Protein AF-A0A942GYZ4-F1 (afdb_monomer)

Solvent-accessible surface area (backbone atoms only — not comparable to full-atom values): 12098 Å² total; per-residue (Å²): 134,84,83,75,83,77,74,85,80,79,55,45,76,38,78,43,48,68,57,6,39,52,31,5,52,52,5,35,55,26,34,74,65,64,80,29,48,74,59,8,44,54,28,9,52,53,3,37,54,29,33,53,51,22,48,49,51,26,64,77,38,61,91,57,20,41,76,66,72,65,60,15,42,54,33,8,51,49,20,45,49,51,53,63,67,44,50,63,57,52,52,55,51,48,67,56,48,50,60,52,52,52,52,50,51,50,53,51,30,41,51,50,29,49,52,50,39,57,51,49,50,52,51,48,52,58,48,50,53,52,37,52,76,69,66,52,57,77,88,53,46,61,61,54,49,27,56,52,41,67,68,53,88,55,55,9,65,73,39,80,90,41,55,22,46,48,62,59,67,49,79,53,77,96,66,53,76,64,56,41,33,51,50,14,32,68,67,21,73,50,58,24,25,23,27,38,27,34,30,72,61,57,96,94,44,70,9,38,41,14,35,7,28,16,58,82,59,71,92,46,88,60,43,53,65,51,68,44,81,40,124

Structure (mmCIF, N/CA/C/O backbone):
data_AF-A0A942GYZ4-F1
#
_entry.id   AF-A0A942GYZ4-F1
#
loop_
_atom_site.group_PDB
_atom_site.id
_atom_site.type_symbol
_atom_site.label_atom_id
_atom_site.label_alt_id
_atom_site.label_comp_id
_atom_site.label_asym_id
_atom_site.label_entity_id
_atom_site.label_seq_id
_atom_site.pdbx_PDB_ins_code
_atom_site.Cartn_x
_atom_site.Cartn_y
_atom_site.Cartn_z
_atom_site.occupancy
_atom_site.B_iso_or_equiv
_atom_site.auth_seq_id
_atom_site.auth_comp_id
_atom_site.auth_asym_id
_atom_site.auth_atom_id
_atom_site.pdbx_PDB_model_num
ATOM 1 N N . MET A 1 1 ? 61.807 37.361 -64.082 1.00 51.62 1 MET A N 1
ATOM 2 C CA . MET A 1 1 ? 60.514 37.561 -63.398 1.00 51.62 1 MET A CA 1
ATOM 3 C C . MET A 1 1 ? 60.361 36.369 -62.463 1.00 51.62 1 MET A C 1
ATOM 5 O O . MET A 1 1 ? 60.250 35.271 -62.983 1.00 51.62 1 MET A O 1
ATOM 9 N N . PRO A 1 2 ? 60.574 36.523 -61.147 1.00 50.50 2 PRO A N 1
ATOM 10 C CA . PRO A 1 2 ? 60.475 35.412 -60.203 1.00 50.50 2 PRO A CA 1
ATOM 11 C C . PRO A 1 2 ? 59.003 35.051 -59.965 1.00 50.50 2 PRO A C 1
ATOM 13 O O . PRO A 1 2 ? 58.186 35.941 -59.729 1.00 50.50 2 PRO A O 1
ATOM 16 N N . ASP A 1 3 ? 58.688 33.759 -60.054 1.00 52.62 3 ASP A N 1
ATOM 17 C CA . ASP A 1 3 ? 57.360 33.205 -59.800 1.00 52.62 3 ASP A CA 1
ATOM 18 C C . ASP A 1 3 ? 56.929 33.477 -58.355 1.00 52.62 3 ASP A C 1
ATOM 20 O O . ASP A 1 3 ? 57.642 33.171 -57.395 1.00 52.62 3 ASP A O 1
ATOM 24 N N . ALA A 1 4 ? 55.756 34.089 -58.200 1.00 59.09 4 ALA A N 1
ATOM 25 C CA . ALA A 1 4 ? 55.147 34.312 -56.899 1.00 59.09 4 ALA A CA 1
ATOM 26 C C . ALA A 1 4 ? 54.739 32.963 -56.271 1.00 59.09 4 ALA A C 1
ATOM 28 O O . ALA A 1 4 ? 54.172 32.119 -56.970 1.00 59.09 4 ALA A O 1
ATOM 29 N N . PRO A 1 5 ? 54.968 32.743 -54.963 1.00 57.19 5 PRO A N 1
ATOM 30 C CA . PRO A 1 5 ? 54.496 31.543 -54.285 1.00 57.19 5 PRO A CA 1
ATOM 31 C C . PRO A 1 5 ? 52.962 31.526 -54.289 1.00 57.19 5 PRO A C 1
ATOM 33 O O . PRO A 1 5 ? 52.316 32.417 -53.735 1.00 57.19 5 PRO A O 1
ATOM 36 N N . SER A 1 6 ? 52.374 30.516 -54.931 1.00 58.44 6 SER A N 1
ATOM 37 C CA . SER A 1 6 ? 50.933 30.264 -54.903 1.00 58.44 6 SER A CA 1
ATOM 38 C C . SER A 1 6 ? 50.457 30.133 -53.455 1.00 58.44 6 SER A C 1
ATOM 40 O O . SER A 1 6 ? 51.017 29.350 -52.686 1.00 58.44 6 SER A O 1
ATOM 42 N N . ALA A 1 7 ? 49.438 30.913 -53.089 1.00 54.78 7 ALA A N 1
ATOM 43 C CA . ALA A 1 7 ? 48.854 30.928 -51.753 1.00 54.78 7 ALA A CA 1
ATOM 44 C C . ALA A 1 7 ? 48.465 29.508 -51.284 1.00 54.78 7 ALA A C 1
ATOM 46 O O . ALA A 1 7 ? 47.986 28.716 -52.101 1.00 54.78 7 ALA A O 1
ATOM 47 N N . PRO A 1 8 ? 48.630 29.176 -49.988 1.00 54.16 8 PRO A N 1
ATOM 48 C CA . PRO A 1 8 ? 48.211 27.883 -49.461 1.00 54.16 8 PRO A CA 1
ATOM 49 C C . PRO A 1 8 ? 46.709 27.704 -49.693 1.00 54.16 8 PRO A C 1
ATOM 51 O O . PRO A 1 8 ? 45.886 28.480 -49.204 1.00 54.16 8 PRO A O 1
ATOM 54 N N . THR A 1 9 ? 46.352 26.696 -50.482 1.00 57.19 9 THR A N 1
ATOM 55 C CA . THR A 1 9 ? 44.964 26.364 -50.798 1.00 57.19 9 THR A CA 1
ATOM 56 C C . THR A 1 9 ? 44.337 25.740 -49.553 1.00 57.19 9 THR A C 1
ATOM 58 O O . THR A 1 9 ? 44.550 24.567 -49.252 1.00 57.19 9 THR A O 1
ATOM 61 N N . PHE A 1 10 ? 43.611 26.537 -48.767 1.00 55.81 10 PHE A N 1
ATOM 62 C CA . PHE A 1 10 ? 42.840 26.026 -47.635 1.00 55.81 10 PHE A CA 1
ATOM 63 C C . PHE A 1 10 ? 41.653 25.225 -48.178 1.00 55.81 10 PHE A C 1
ATOM 65 O O . PHE A 1 10 ? 40.662 25.798 -48.631 1.00 55.81 10 PHE A O 1
ATOM 72 N N . LEU A 1 11 ? 41.771 23.897 -48.160 1.00 62.38 11 LEU A N 1
ATOM 73 C CA . LEU A 1 11 ? 40.684 22.998 -48.539 1.00 62.38 11 LEU A CA 1
ATOM 74 C C . LEU A 1 11 ? 39.497 23.200 -47.590 1.00 62.38 11 LEU A C 1
ATOM 76 O O . LEU A 1 11 ? 39.654 23.255 -46.368 1.00 62.38 11 LEU A O 1
ATOM 80 N N . SER A 1 12 ? 38.297 23.320 -48.151 1.00 72.38 12 SER A N 1
ATOM 81 C CA . SER A 1 12 ? 37.085 23.520 -47.359 1.00 72.38 12 SER A CA 1
ATOM 82 C C . SER A 1 12 ? 36.639 22.189 -46.736 1.00 72.38 12 SER A C 1
ATOM 84 O O . SER A 1 12 ? 36.758 21.135 -47.371 1.00 72.38 12 SER A O 1
ATOM 86 N N . PRO A 1 13 ? 36.112 22.173 -45.497 1.00 68.06 13 PRO A N 1
ATOM 87 C CA . PRO A 1 13 ? 35.588 20.950 -44.905 1.00 68.06 13 PRO A CA 1
ATOM 88 C C . PRO A 1 13 ? 34.365 20.445 -45.681 1.00 68.06 13 PRO A C 1
ATOM 90 O O . PRO A 1 13 ? 33.425 21.198 -45.938 1.00 68.06 13 PRO A O 1
ATOM 93 N N . ALA A 1 14 ? 34.341 19.143 -45.988 1.00 69.88 14 ALA A N 1
ATOM 94 C CA . ALA A 1 14 ? 33.230 18.527 -46.710 1.00 69.88 14 ALA A CA 1
ATOM 95 C C . ALA A 1 14 ? 31.875 18.754 -45.995 1.00 69.88 14 ALA A C 1
ATOM 97 O O . ALA A 1 14 ? 31.776 18.578 -44.766 1.00 69.88 14 ALA A O 1
ATOM 98 N N . PRO A 1 15 ? 30.807 19.105 -46.737 1.00 71.31 15 PRO A N 1
ATOM 99 C CA . PRO A 1 15 ? 29.486 19.331 -46.164 1.00 71.31 15 PRO A CA 1
ATOM 100 C C . PRO A 1 15 ? 28.991 18.074 -45.428 1.00 71.31 15 PRO A C 1
ATOM 102 O O . PRO A 1 15 ? 29.017 16.964 -45.955 1.00 71.31 15 PRO A O 1
ATOM 105 N N . GLY A 1 16 ? 28.566 18.244 -44.170 1.00 67.38 16 GLY A N 1
ATOM 106 C CA . GLY A 1 16 ? 28.117 17.153 -43.289 1.00 67.38 16 GLY A CA 1
ATOM 107 C C . GLY A 1 16 ? 29.158 16.639 -42.283 1.00 67.38 16 GLY A C 1
ATOM 108 O O . GLY A 1 16 ? 28.778 16.013 -41.294 1.00 67.38 16 GLY A O 1
ATOM 109 N N . ALA A 1 17 ? 30.448 16.969 -42.431 1.00 67.25 17 ALA A N 1
ATOM 110 C CA . ALA A 1 17 ? 31.493 16.517 -41.502 1.00 67.25 17 ALA A CA 1
ATOM 111 C C . ALA A 1 17 ? 31.333 17.083 -40.074 1.00 67.25 17 ALA A C 1
ATOM 113 O O . ALA A 1 17 ? 31.585 16.382 -39.093 1.00 67.25 17 ALA A O 1
ATOM 114 N N . ARG A 1 18 ? 30.876 18.338 -39.937 1.00 75.25 18 ARG A N 1
ATOM 115 C CA . ARG A 1 18 ? 30.569 18.953 -38.628 1.00 75.25 18 ARG A CA 1
ATOM 116 C C . ARG A 1 18 ? 29.301 18.362 -38.002 1.00 75.25 18 ARG A C 1
ATOM 118 O O . ARG A 1 18 ? 29.305 18.041 -36.817 1.00 75.25 18 ARG A O 1
ATOM 125 N N . GLY A 1 19 ? 28.262 18.151 -38.813 1.00 73.69 19 GLY A N 1
ATOM 126 C CA . GLY A 1 19 ? 26.999 17.544 -38.381 1.00 73.69 19 GLY A CA 1
ATOM 127 C C . GLY A 1 19 ? 27.179 16.119 -37.854 1.00 73.69 19 GLY A C 1
ATOM 128 O O . GLY A 1 19 ? 26.653 15.792 -36.795 1.00 73.69 19 GLY A O 1
ATOM 129 N N . ALA A 1 20 ? 28.010 15.304 -38.515 1.00 72.12 20 ALA A N 1
ATOM 130 C CA . ALA A 1 20 ? 28.331 13.949 -38.063 1.00 72.12 20 ALA A CA 1
ATOM 131 C C . ALA A 1 20 ? 28.998 13.918 -36.673 1.00 72.12 20 ALA A C 1
ATOM 133 O O . ALA A 1 20 ? 28.688 13.047 -35.863 1.00 72.12 20 ALA A O 1
ATOM 134 N N . LYS A 1 21 ? 29.880 14.882 -36.363 1.00 75.31 21 LYS A N 1
ATOM 135 C CA . LYS A 1 21 ? 30.545 14.974 -35.049 1.00 75.31 21 LYS A CA 1
ATOM 136 C C . LYS A 1 21 ? 29.562 15.331 -33.936 1.00 75.31 21 LYS A C 1
ATOM 138 O O . LYS A 1 21 ? 29.523 14.641 -32.923 1.00 75.31 21 LYS A O 1
ATOM 143 N N . LEU A 1 22 ? 28.75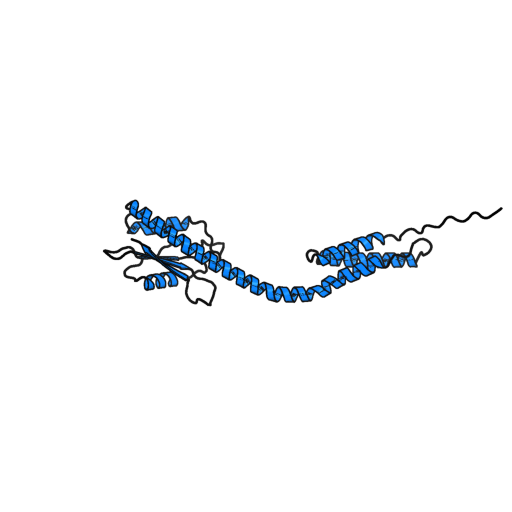7 16.374 -34.144 1.00 81.62 22 LEU A N 1
ATOM 144 C CA . LEU A 1 22 ? 27.735 16.805 -33.185 1.00 81.62 22 LEU A CA 1
ATOM 145 C C . LEU A 1 22 ? 26.716 15.693 -32.933 1.00 81.62 22 LEU A C 1
ATOM 147 O O . LEU A 1 22 ? 26.448 15.356 -31.787 1.00 81.62 22 LEU A O 1
ATOM 151 N N . CYS A 1 23 ? 26.203 15.078 -33.998 1.00 77.44 23 CYS A N 1
ATOM 152 C CA . CYS A 1 23 ? 25.212 14.013 -33.908 1.00 77.44 23 CYS A CA 1
ATOM 153 C C . CYS A 1 23 ? 25.754 12.777 -33.163 1.00 77.44 23 CYS A C 1
ATOM 155 O O . CYS A 1 23 ? 25.069 12.241 -32.296 1.00 77.44 23 CYS A O 1
ATOM 157 N N . GLY A 1 24 ? 27.011 12.388 -33.409 1.00 74.88 24 GLY A N 1
ATOM 158 C CA . GLY A 1 24 ? 27.659 11.291 -32.684 1.00 74.88 24 GLY A CA 1
ATOM 159 C C . GLY A 1 24 ? 27.901 11.589 -31.198 1.00 74.88 24 GLY A C 1
ATOM 160 O O . GLY A 1 24 ? 27.690 10.719 -30.360 1.00 74.88 24 GLY A O 1
ATOM 161 N N . ILE A 1 25 ? 28.290 12.820 -30.843 1.00 82.56 25 ILE A N 1
ATOM 162 C CA . ILE A 1 25 ? 28.459 13.229 -29.435 1.00 82.56 25 ILE A CA 1
ATOM 163 C C . ILE A 1 25 ? 27.107 13.250 -28.711 1.00 82.56 25 ILE A C 1
ATOM 165 O O . ILE A 1 25 ? 26.985 12.694 -27.622 1.00 82.56 25 ILE A O 1
ATOM 169 N N . TRP A 1 26 ? 26.074 13.834 -29.324 1.00 81.06 26 TRP A N 1
ATOM 170 C CA . TRP A 1 26 ? 24.727 13.857 -28.748 1.00 81.06 26 TRP A CA 1
ATOM 171 C C . TRP A 1 26 ? 24.131 12.458 -28.612 1.00 81.06 26 TRP A C 1
ATOM 173 O O . TRP A 1 26 ? 23.491 12.171 -27.605 1.00 81.06 26 TRP A O 1
ATOM 183 N N . SER A 1 27 ? 24.391 11.569 -29.573 1.00 79.06 27 SER A N 1
ATOM 184 C CA . SER A 1 27 ? 24.021 10.155 -29.476 1.00 79.06 27 SER A CA 1
ATOM 185 C C . SER A 1 27 ? 24.673 9.477 -28.270 1.00 79.06 27 SER A C 1
ATOM 187 O O . SER A 1 27 ? 23.997 8.754 -27.540 1.00 79.06 27 SER A O 1
ATOM 189 N N . LEU A 1 28 ? 25.953 9.755 -28.006 1.00 80.00 28 LEU A N 1
ATOM 190 C CA . LEU A 1 28 ? 26.662 9.196 -26.857 1.00 80.00 28 LEU A CA 1
ATOM 191 C C . LEU A 1 28 ? 26.070 9.688 -25.529 1.00 80.00 28 LEU A C 1
ATOM 193 O O . LEU A 1 28 ? 25.820 8.881 -24.639 1.00 80.00 28 LEU A O 1
ATOM 197 N N . ILE A 1 29 ? 25.783 10.988 -25.414 1.00 81.94 29 ILE A N 1
ATOM 198 C CA . ILE A 1 29 ? 25.169 11.582 -24.213 1.00 81.94 29 ILE A CA 1
ATOM 199 C C . ILE A 1 29 ? 23.746 11.036 -23.996 1.00 81.94 29 ILE A C 1
ATOM 201 O O . ILE A 1 29 ? 23.385 10.652 -22.882 1.00 81.94 29 ILE A O 1
ATOM 205 N N . ALA A 1 30 ? 22.943 10.955 -25.060 1.00 78.38 30 ALA A N 1
ATOM 206 C CA . ALA A 1 30 ? 21.583 10.414 -25.012 1.00 78.38 30 ALA A CA 1
ATOM 207 C C . ALA A 1 30 ? 21.557 8.916 -24.664 1.00 78.38 30 ALA A C 1
ATOM 209 O O . ALA A 1 30 ? 20.647 8.456 -23.976 1.00 78.38 30 ALA A O 1
ATOM 210 N N . SER A 1 31 ? 22.565 8.164 -25.110 1.00 77.00 31 SER A N 1
ATOM 211 C CA . SER A 1 31 ? 22.725 6.742 -24.791 1.00 77.00 31 SER A CA 1
ATOM 212 C C . SER A 1 31 ? 23.198 6.534 -23.353 1.00 77.00 31 SER A C 1
ATOM 214 O O . SER A 1 31 ? 22.653 5.692 -22.648 1.00 77.00 31 SER A O 1
ATOM 216 N N . ALA A 1 32 ? 24.154 7.341 -22.883 1.00 77.50 32 ALA A N 1
ATOM 217 C CA . ALA A 1 32 ? 24.690 7.260 -21.523 1.00 77.50 32 ALA A CA 1
ATOM 218 C C . ALA A 1 32 ? 23.658 7.610 -20.438 1.00 77.50 32 ALA A C 1
ATOM 220 O O . ALA A 1 32 ? 23.754 7.124 -19.317 1.00 77.50 32 ALA A O 1
ATOM 221 N N . THR A 1 33 ? 22.668 8.445 -20.759 1.00 78.12 33 THR A N 1
ATOM 222 C CA . THR A 1 33 ? 21.611 8.840 -19.816 1.00 78.12 33 THR A CA 1
ATOM 223 C C . THR A 1 33 ? 20.450 7.846 -19.746 1.00 78.12 33 THR A C 1
ATOM 225 O O . THR A 1 33 ? 19.568 8.037 -18.916 1.00 78.12 33 THR A O 1
ATOM 228 N N . CYS A 1 34 ? 20.422 6.794 -20.577 1.00 68.19 34 CYS A N 1
ATOM 229 C CA . CYS A 1 34 ? 19.376 5.755 -20.658 1.00 68.19 34 CYS A CA 1
ATOM 230 C C . CYS A 1 34 ? 17.927 6.242 -20.915 1.00 68.19 34 CYS A C 1
ATOM 232 O O . CYS A 1 34 ? 17.072 5.433 -21.259 1.00 68.19 34 CYS A O 1
ATOM 234 N N . VAL A 1 35 ? 17.640 7.544 -20.818 1.00 71.25 35 VAL A N 1
ATOM 235 C CA . VAL A 1 35 ? 16.331 8.172 -21.085 1.00 71.25 35 VAL A CA 1
ATOM 236 C C . VAL A 1 35 ? 16.111 8.385 -22.587 1.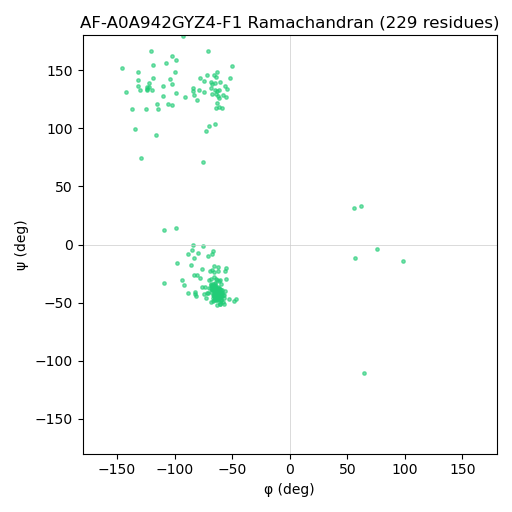00 71.25 35 VAL A C 1
ATOM 238 O O . VAL A 1 35 ? 14.982 8.403 -23.070 1.00 71.25 35 VAL A O 1
ATOM 241 N N . GLY A 1 36 ? 17.197 8.518 -23.350 1.00 70.62 36 GLY A N 1
ATOM 242 C CA . GLY A 1 36 ? 17.163 8.838 -24.770 1.00 70.62 36 GLY A CA 1
ATOM 243 C C . GLY A 1 36 ? 17.310 7.643 -25.702 1.00 70.62 36 GLY A C 1
ATOM 244 O O . GLY A 1 36 ? 17.574 7.885 -26.868 1.00 70.62 36 GLY A O 1
ATOM 245 N N . LEU A 1 37 ? 17.176 6.388 -25.253 1.00 75.81 37 LEU A N 1
ATOM 246 C CA . LEU A 1 37 ? 17.526 5.199 -26.052 1.00 75.81 37 LEU A CA 1
ATOM 247 C C . LEU A 1 37 ? 16.991 5.211 -27.509 1.00 75.81 37 LEU A C 1
ATOM 249 O O . LEU A 1 37 ? 17.799 5.013 -28.418 1.00 75.81 37 LEU A O 1
ATOM 253 N N . PRO A 1 38 ? 15.709 5.535 -27.796 1.00 77.06 38 PRO A N 1
ATOM 254 C CA . PRO A 1 38 ? 15.242 5.632 -29.184 1.00 77.06 38 PRO A CA 1
ATOM 255 C C . PRO A 1 38 ? 15.864 6.815 -29.948 1.00 77.06 38 PRO A C 1
ATOM 257 O O . PRO A 1 38 ? 16.221 6.684 -31.117 1.00 77.06 38 PRO A O 1
ATOM 260 N N . ILE A 1 39 ? 16.054 7.961 -29.291 1.00 82.31 39 ILE A N 1
ATOM 261 C CA . ILE A 1 39 ? 16.627 9.176 -29.893 1.00 82.31 39 ILE A CA 1
ATOM 262 C C . ILE A 1 39 ? 18.131 8.989 -30.156 1.00 82.31 39 ILE A C 1
ATOM 264 O O . ILE A 1 39 ? 18.631 9.355 -31.217 1.00 82.31 39 ILE A O 1
ATOM 268 N N . GLY A 1 40 ? 18.852 8.374 -29.220 1.00 81.00 40 GLY A N 1
ATOM 269 C CA . GLY A 1 40 ? 20.280 8.085 -29.297 1.00 81.00 40 GLY A CA 1
ATOM 270 C C . GLY A 1 40 ? 20.617 7.149 -30.453 1.00 81.00 40 GLY A C 1
ATOM 271 O O . GLY A 1 40 ? 21.582 7.416 -31.169 1.00 81.00 40 GLY A O 1
ATOM 272 N N . ILE A 1 41 ? 19.784 6.129 -30.700 1.00 83.31 41 ILE A N 1
ATOM 273 C CA . ILE A 1 41 ? 19.916 5.225 -31.855 1.00 83.31 41 ILE A CA 1
ATOM 274 C C . ILE A 1 41 ? 19.726 5.988 -33.171 1.00 83.31 41 ILE A C 1
ATOM 276 O O . ILE A 1 41 ? 20.552 5.865 -34.075 1.00 83.31 41 ILE A O 1
ATOM 280 N N . VAL A 1 42 ? 18.684 6.819 -33.281 1.00 85.31 42 VAL A N 1
ATOM 281 C CA . VAL A 1 42 ? 18.439 7.624 -34.492 1.00 85.31 42 VAL A CA 1
ATOM 282 C C . VAL A 1 42 ? 19.610 8.574 -34.759 1.00 85.31 42 VAL A C 1
ATOM 284 O O . VAL A 1 42 ? 20.100 8.649 -35.886 1.00 85.31 42 VAL A O 1
ATOM 287 N N . LEU A 1 43 ? 20.125 9.246 -33.725 1.00 82.25 43 LEU A N 1
ATOM 288 C CA . LEU A 1 43 ? 21.295 10.120 -33.844 1.00 82.25 43 LEU A CA 1
ATOM 289 C C . LEU A 1 43 ? 22.571 9.340 -34.212 1.00 82.25 43 LEU A C 1
ATOM 291 O O . LEU A 1 43 ? 23.353 9.809 -35.039 1.00 82.25 43 LEU A O 1
ATOM 295 N N . ALA A 1 44 ? 22.772 8.129 -33.681 1.00 81.69 44 ALA A N 1
ATOM 296 C CA . ALA A 1 44 ? 23.899 7.276 -34.066 1.00 81.69 44 ALA A CA 1
ATOM 297 C C . ALA A 1 44 ? 23.856 6.954 -35.568 1.00 81.69 44 ALA A C 1
ATOM 299 O O . ALA A 1 44 ? 24.848 7.130 -36.277 1.00 81.69 44 ALA A O 1
ATOM 300 N N . ILE A 1 45 ? 22.688 6.547 -36.075 1.00 84.69 45 ILE A N 1
ATOM 301 C CA . ILE A 1 45 ? 22.480 6.216 -37.491 1.00 84.69 45 ILE A CA 1
ATOM 302 C C . ILE A 1 45 ? 22.709 7.451 -38.372 1.00 84.69 45 ILE A C 1
ATOM 304 O O . ILE A 1 45 ? 23.447 7.379 -39.357 1.00 84.69 45 ILE A O 1
ATOM 308 N N . CYS A 1 46 ? 22.151 8.606 -37.999 1.00 83.62 46 CYS A N 1
ATOM 309 C CA . CYS A 1 46 ? 22.367 9.866 -38.711 1.00 83.62 46 CYS A CA 1
ATOM 310 C C . CYS A 1 46 ? 23.856 10.250 -38.770 1.00 83.62 46 CYS A C 1
ATOM 312 O O . CYS A 1 46 ? 24.344 10.660 -39.828 1.00 83.62 46 CYS A O 1
ATOM 314 N N . ALA A 1 47 ? 24.607 10.075 -37.677 1.00 80.62 47 ALA A N 1
ATOM 315 C CA . ALA A 1 47 ? 26.049 10.316 -37.643 1.00 80.62 47 ALA A CA 1
ATOM 316 C C . ALA A 1 47 ? 26.820 9.394 -38.607 1.00 80.62 47 ALA A C 1
ATOM 318 O O . ALA A 1 47 ? 27.705 9.865 -39.330 1.00 80.62 47 ALA A O 1
ATOM 319 N N . LEU A 1 48 ? 26.450 8.110 -38.680 1.00 80.44 48 LEU A N 1
ATOM 320 C CA . LEU A 1 48 ? 27.057 7.130 -39.589 1.00 80.44 48 LEU A CA 1
ATOM 321 C C . LEU A 1 48 ? 26.792 7.468 -41.061 1.00 80.44 48 LEU A C 1
ATOM 323 O O . LEU A 1 48 ? 27.732 7.498 -41.859 1.00 80.44 48 LEU A O 1
ATOM 327 N N . VAL A 1 49 ? 25.544 7.791 -41.419 1.00 85.44 49 VAL A N 1
ATOM 328 C CA . VAL A 1 49 ? 25.160 8.151 -42.796 1.00 85.44 49 VAL A CA 1
ATOM 329 C C . VAL A 1 49 ? 25.870 9.432 -43.246 1.00 85.44 49 VAL A C 1
ATOM 331 O O . VAL A 1 49 ? 26.440 9.474 -44.340 1.00 85.44 49 VAL A O 1
ATOM 334 N N . MET A 1 50 ? 25.907 10.465 -42.396 1.00 79.38 50 MET A N 1
ATOM 335 C CA . MET A 1 50 ? 26.608 11.718 -42.705 1.00 79.38 50 MET A CA 1
ATOM 336 C C . MET A 1 50 ? 28.126 11.524 -42.820 1.00 79.38 50 MET A C 1
ATOM 338 O O . MET A 1 50 ? 28.748 12.099 -43.715 1.00 79.38 50 MET A O 1
ATOM 342 N N . SER A 1 51 ? 28.733 10.689 -41.969 1.00 78.62 51 SER A N 1
ATOM 343 C CA . SER A 1 51 ? 30.169 10.391 -42.036 1.00 78.62 51 SER A CA 1
ATOM 344 C C . SER A 1 51 ? 30.541 9.593 -43.292 1.00 78.62 51 SER A C 1
ATOM 346 O O . SER A 1 51 ? 31.552 9.895 -43.933 1.00 78.62 51 SER A O 1
ATOM 348 N N . ALA A 1 52 ? 29.706 8.630 -43.696 1.00 80.31 52 ALA A N 1
ATOM 349 C CA . ALA A 1 52 ? 29.887 7.872 -44.933 1.00 80.31 52 ALA A CA 1
ATOM 350 C C . ALA A 1 52 ? 29.779 8.772 -46.175 1.00 80.31 52 ALA A C 1
ATOM 352 O O . ALA A 1 52 ? 30.631 8.700 -47.063 1.00 80.31 52 ALA A O 1
ATOM 353 N N . LYS A 1 53 ? 28.788 9.676 -46.209 1.00 80.56 53 LYS A N 1
ATOM 354 C CA . LYS A 1 53 ? 28.606 10.634 -47.310 1.00 80.56 53 LYS A CA 1
ATOM 355 C C . LYS A 1 53 ? 29.779 11.613 -47.421 1.00 80.56 53 LYS A C 1
ATOM 357 O O . LYS A 1 53 ? 30.303 11.801 -48.514 1.00 80.56 53 LYS A O 1
ATOM 362 N N . ALA A 1 54 ? 30.242 12.170 -46.299 1.00 74.88 54 ALA A N 1
ATOM 363 C CA . ALA A 1 54 ? 31.385 13.085 -46.279 1.00 74.88 54 ALA A CA 1
ATOM 364 C C . ALA A 1 54 ? 32.686 12.406 -46.749 1.00 74.88 54 ALA A C 1
ATOM 366 O O . ALA A 1 54 ? 33.478 13.013 -47.466 1.00 74.88 54 ALA A O 1
ATOM 367 N N . ARG A 1 55 ? 32.900 11.130 -46.394 1.00 74.94 55 ARG A N 1
ATOM 368 C CA . ARG A 1 55 ? 34.050 10.346 -46.877 1.00 74.94 55 ARG A CA 1
ATOM 369 C C . ARG A 1 55 ? 33.983 10.038 -48.368 1.00 74.94 55 ARG A C 1
ATOM 371 O O . ARG A 1 55 ? 35.036 9.965 -48.994 1.00 74.94 55 ARG A O 1
ATOM 378 N N . ARG A 1 56 ? 32.786 9.817 -48.918 1.00 79.19 56 ARG A N 1
ATOM 379 C CA . ARG A 1 56 ? 32.610 9.564 -50.352 1.00 79.19 56 ARG A CA 1
ATOM 380 C C . ARG A 1 56 ? 32.953 10.811 -51.171 1.00 79.19 56 ARG A C 1
ATOM 382 O O . ARG A 1 56 ? 33.800 10.725 -52.048 1.00 79.19 56 ARG A O 1
ATOM 389 N N . LEU A 1 57 ? 32.416 11.967 -50.782 1.00 78.19 57 LEU A N 1
ATOM 390 C CA . LEU A 1 57 ? 32.683 13.249 -51.448 1.00 78.19 57 LEU A CA 1
ATOM 391 C C . LEU A 1 57 ? 34.167 13.644 -51.395 1.00 78.19 57 LEU A C 1
ATOM 393 O O . LEU A 1 57 ? 34.742 14.019 -52.407 1.00 78.19 57 LEU A O 1
ATOM 397 N N . ALA A 1 58 ? 34.832 13.460 -50.250 1.00 72.69 58 ALA A N 1
ATOM 398 C CA . ALA A 1 58 ? 36.269 13.732 -50.130 1.00 72.69 58 ALA A CA 1
ATOM 399 C C . ALA A 1 58 ? 37.176 12.728 -50.877 1.00 72.69 58 ALA A C 1
ATOM 401 O O . ALA A 1 58 ? 38.388 12.927 -50.947 1.00 72.69 58 ALA A O 1
ATOM 402 N N . ARG A 1 59 ? 36.626 11.614 -51.383 1.00 76.88 59 ARG A N 1
ATOM 403 C CA . ARG A 1 59 ? 37.331 10.688 -52.288 1.00 76.88 59 ARG A CA 1
ATOM 404 C C . ARG A 1 59 ? 37.096 11.032 -53.755 1.00 76.88 59 ARG A C 1
ATOM 406 O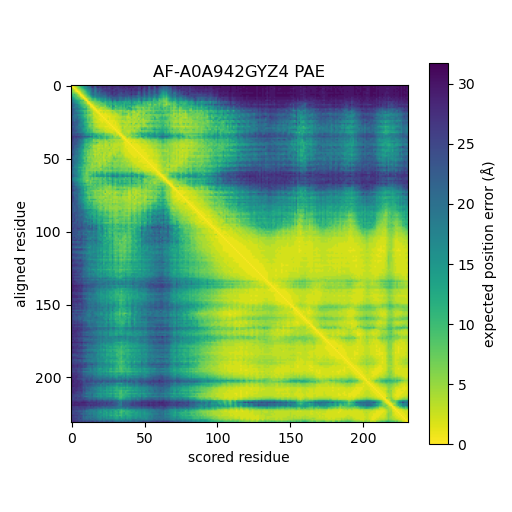 O . ARG A 1 59 ? 37.999 10.812 -54.551 1.00 76.88 59 ARG A O 1
ATOM 413 N N . GLU A 1 60 ? 35.901 11.514 -54.086 1.00 80.88 60 GLU A N 1
ATOM 414 C CA . GLU A 1 60 ? 35.509 11.913 -55.442 1.00 80.88 60 GLU A CA 1
ATOM 415 C C . GLU A 1 60 ? 36.178 13.238 -55.851 1.00 80.88 60 GLU A C 1
ATOM 417 O O . GLU A 1 60 ? 36.625 13.359 -56.986 1.00 80.88 60 GLU A O 1
ATOM 422 N N . GLU A 1 61 ? 36.339 14.186 -54.919 1.00 80.31 61 GLU A N 1
ATOM 423 C CA . GLU A 1 61 ? 36.926 15.511 -55.182 1.00 80.31 61 GLU A CA 1
ATOM 424 C C . GLU A 1 61 ? 38.054 15.854 -54.181 1.00 8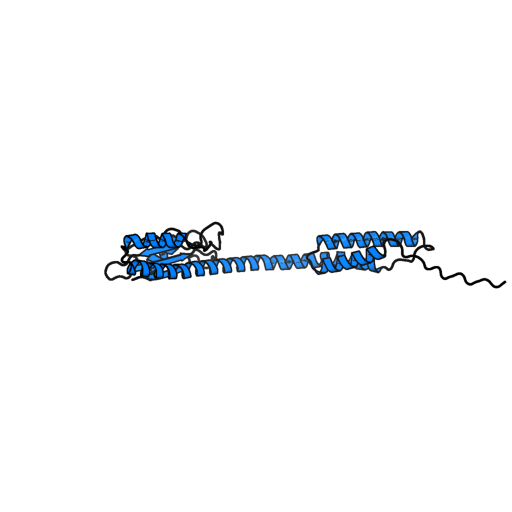0.31 61 GLU A C 1
ATOM 426 O O . GLU A 1 61 ? 37.866 16.666 -53.265 1.00 80.31 61 GLU A O 1
ATOM 431 N N . PRO A 1 62 ? 39.247 15.239 -54.321 1.00 66.44 62 PRO A N 1
ATOM 432 C CA . PRO A 1 62 ? 40.355 15.422 -53.379 1.00 66.44 62 PRO A CA 1
ATOM 433 C C . PRO A 1 62 ? 40.980 16.825 -53.421 1.00 66.44 62 PRO A C 1
ATOM 435 O O . PRO A 1 62 ? 41.556 17.252 -52.423 1.00 66.44 62 PRO A O 1
ATOM 438 N N . ASP A 1 63 ? 40.835 17.547 -54.536 1.00 68.50 63 ASP A N 1
ATOM 439 C CA . ASP A 1 63 ? 41.384 18.900 -54.717 1.00 68.50 63 ASP A CA 1
ATOM 440 C C . ASP A 1 63 ? 40.486 20.000 -54.122 1.00 68.50 63 ASP A C 1
ATOM 442 O O . ASP A 1 63 ? 40.904 21.149 -54.007 1.00 68.50 63 ASP A O 1
ATOM 446 N N . THR A 1 64 ? 39.247 19.663 -53.737 1.00 73.56 64 THR A N 1
ATOM 44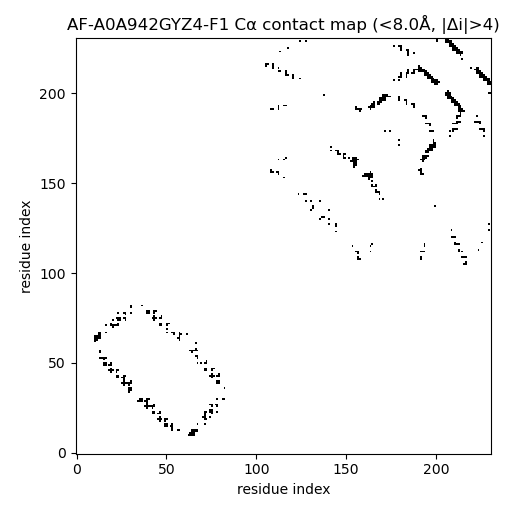7 C CA . THR A 1 64 ? 38.255 20.621 -53.206 1.00 73.56 64 THR A CA 1
ATOM 448 C C . THR A 1 64 ? 37.991 20.426 -51.711 1.00 73.56 64 THR A C 1
ATOM 450 O O . THR A 1 64 ? 37.765 21.404 -50.991 1.00 73.56 64 THR A O 1
ATOM 453 N N . TYR A 1 65 ? 38.050 19.184 -51.216 1.00 70.19 65 TYR A N 1
ATOM 454 C CA . TYR A 1 65 ? 37.648 18.852 -49.850 1.00 70.19 65 TYR A CA 1
ATOM 455 C C . TYR A 1 65 ? 38.750 18.203 -49.016 1.00 70.19 65 TYR A C 1
ATOM 457 O O . TYR A 1 65 ? 39.398 17.237 -49.416 1.00 70.19 65 TYR A O 1
ATOM 465 N N . GLU A 1 66 ? 38.879 18.668 -47.774 1.00 75.94 66 GLU A N 1
ATOM 466 C CA . GLU A 1 66 ? 39.742 18.030 -46.782 1.00 75.94 66 GLU A CA 1
ATOM 467 C C . GLU A 1 66 ? 39.184 16.653 -46.375 1.00 75.94 66 GLU A C 1
ATOM 469 O O . GLU A 1 66 ? 37.976 16.486 -46.163 1.00 75.94 66 GLU A O 1
ATOM 474 N N . ARG A 1 67 ? 40.062 15.650 -46.212 1.00 69.56 67 ARG A N 1
ATOM 475 C CA . ARG A 1 67 ? 39.666 14.307 -45.757 1.00 69.56 67 ARG A CA 1
ATOM 476 C C . ARG A 1 67 ? 39.047 14.371 -44.348 1.00 69.56 67 ARG A C 1
ATOM 478 O O . ARG A 1 67 ? 39.746 14.705 -43.392 1.00 69.56 67 ARG A O 1
ATOM 485 N N . PRO A 1 68 ? 37.772 13.978 -44.161 1.00 70.38 68 PRO A N 1
ATOM 486 C CA . PRO A 1 68 ? 37.117 14.056 -42.859 1.00 70.38 68 PRO A CA 1
ATOM 487 C C . PRO A 1 68 ? 37.754 13.124 -41.820 1.00 70.38 68 PRO A C 1
ATOM 489 O O . PRO A 1 68 ? 38.025 11.951 -42.101 1.00 70.38 68 PRO A O 1
ATOM 492 N N . THR A 1 69 ? 37.911 13.608 -40.583 1.00 71.44 69 THR A N 1
ATOM 493 C CA . THR A 1 69 ? 38.414 12.792 -39.467 1.00 71.44 69 THR A CA 1
ATOM 494 C C . THR A 1 69 ? 37.453 11.643 -39.136 1.00 71.44 69 THR A C 1
ATOM 496 O O . THR A 1 69 ? 36.231 11.790 -39.188 1.00 71.44 69 THR A O 1
ATOM 499 N N . ALA A 1 70 ? 37.992 10.481 -38.747 1.00 74.75 70 ALA A N 1
ATOM 500 C CA . ALA A 1 70 ? 37.199 9.286 -38.419 1.00 74.75 70 ALA A CA 1
ATOM 501 C C . ALA A 1 70 ? 36.316 9.436 -37.161 1.00 74.75 70 ALA A C 1
ATOM 503 O O . ALA A 1 70 ? 35.518 8.552 -36.863 1.00 74.75 70 ALA A O 1
ATOM 504 N N . THR A 1 71 ? 36.433 10.554 -36.441 1.00 73.06 71 THR A N 1
ATOM 505 C CA . THR A 1 71 ? 35.785 10.813 -35.151 1.00 73.06 71 THR A CA 1
ATOM 506 C C . THR A 1 71 ? 34.273 10.590 -35.183 1.00 73.06 71 THR A C 1
ATOM 508 O O . THR A 1 71 ? 33.771 9.900 -34.311 1.00 73.06 71 THR A O 1
ATOM 511 N N . GLY A 1 72 ? 33.556 11.106 -36.191 1.00 67.62 72 GLY A N 1
ATOM 512 C CA . GLY A 1 72 ? 32.091 10.961 -36.278 1.00 67.62 72 GLY A CA 1
ATOM 513 C C . GLY A 1 72 ? 31.618 9.526 -36.546 1.00 67.62 72 GLY A C 1
ATOM 514 O O . GLY A 1 72 ? 30.553 9.127 -36.088 1.00 67.62 72 GLY A O 1
ATOM 515 N N . LEU A 1 73 ? 32.431 8.734 -37.251 1.00 76.06 73 LEU A N 1
ATOM 516 C CA . LEU A 1 73 ? 32.160 7.316 -37.486 1.00 76.06 73 LEU A CA 1
ATOM 517 C C . LEU A 1 73 ? 32.390 6.509 -36.208 1.00 76.06 73 LEU A C 1
ATOM 519 O O . LEU A 1 73 ? 31.545 5.708 -35.828 1.00 76.06 73 LEU A O 1
ATOM 523 N N . VAL A 1 74 ? 33.508 6.753 -35.519 1.00 83.31 74 VAL A N 1
ATOM 524 C CA . VAL A 1 74 ? 33.846 6.055 -34.271 1.00 83.31 74 VAL A CA 1
ATOM 525 C C . VAL A 1 74 ? 32.833 6.384 -33.172 1.00 83.31 74 VAL A C 1
ATOM 527 O O . VAL A 1 74 ? 32.342 5.470 -32.518 1.00 83.31 74 VAL A O 1
ATOM 530 N N . THR A 1 75 ? 32.452 7.656 -33.002 1.00 79.00 75 THR A N 1
ATOM 531 C CA . THR A 1 75 ? 31.451 8.045 -31.995 1.00 79.00 75 THR A CA 1
ATOM 532 C C . THR A 1 75 ? 30.057 7.514 -32.317 1.00 79.00 75 THR A C 1
ATOM 534 O O . THR A 1 75 ? 29.359 7.105 -31.397 1.00 79.00 75 THR A O 1
ATOM 537 N N . GLY A 1 76 ? 29.667 7.437 -33.595 1.00 75.06 76 GLY A N 1
ATOM 538 C CA . GLY A 1 76 ? 28.413 6.801 -34.013 1.00 75.06 76 GLY A CA 1
ATOM 539 C C . GLY A 1 76 ? 28.382 5.291 -33.745 1.00 75.06 76 GLY A C 1
ATOM 540 O O . GLY A 1 76 ? 27.393 4.786 -33.221 1.00 75.06 76 GLY A O 1
ATOM 541 N N . ILE A 1 77 ? 29.473 4.569 -34.037 1.00 84.25 77 ILE A N 1
ATOM 542 C CA . ILE A 1 77 ? 29.579 3.127 -33.744 1.00 84.25 77 ILE A CA 1
ATOM 543 C C . ILE A 1 77 ? 29.535 2.878 -32.235 1.00 84.25 77 ILE A C 1
ATOM 545 O O . ILE A 1 77 ? 28.781 2.019 -31.789 1.00 84.25 77 ILE A O 1
ATOM 549 N N . ILE A 1 78 ? 30.303 3.634 -31.443 1.00 83.69 78 ILE A N 1
ATOM 550 C CA . ILE A 1 78 ? 30.303 3.501 -29.978 1.00 83.69 78 ILE A CA 1
ATOM 551 C C . ILE A 1 78 ? 28.919 3.843 -29.413 1.00 83.69 78 ILE A C 1
ATOM 553 O O . ILE A 1 78 ? 28.406 3.102 -28.580 1.00 83.69 78 ILE A O 1
ATOM 557 N N . GLY A 1 79 ? 28.291 4.918 -29.901 1.00 77.25 79 GLY A N 1
ATOM 558 C CA . GLY A 1 79 ? 26.945 5.329 -29.502 1.00 77.25 79 GLY A CA 1
ATOM 559 C C . GLY A 1 79 ? 25.869 4.283 -29.805 1.00 77.25 79 GLY A C 1
ATOM 560 O O . GLY A 1 79 ? 24.922 4.167 -29.041 1.00 77.25 79 GLY A O 1
ATOM 561 N N . LEU A 1 80 ? 26.029 3.477 -30.861 1.00 80.69 80 LEU A N 1
ATOM 562 C CA . LEU A 1 80 ? 25.131 2.357 -31.164 1.00 80.69 80 LEU A CA 1
ATOM 563 C C . LEU A 1 80 ? 25.473 1.091 -30.359 1.00 80.69 80 LEU A C 1
ATOM 565 O O . LEU A 1 80 ? 24.581 0.395 -29.880 1.00 80.69 80 LEU A O 1
ATOM 569 N N . ALA A 1 81 ? 26.760 0.778 -30.208 1.00 83.44 81 ALA A N 1
ATOM 570 C CA . ALA A 1 81 ? 27.220 -0.429 -29.526 1.00 83.44 81 ALA A CA 1
ATOM 571 C C . ALA A 1 81 ? 26.937 -0.390 -28.017 1.00 83.44 81 ALA A C 1
ATOM 573 O O . ALA A 1 81 ? 26.636 -1.420 -27.419 1.00 83.44 81 ALA A O 1
ATOM 574 N N . MET A 1 82 ? 27.009 0.791 -27.399 1.00 80.75 82 MET A N 1
ATOM 575 C CA . MET A 1 82 ? 26.872 0.950 -25.952 1.00 80.75 82 MET A CA 1
ATOM 576 C C . MET A 1 82 ? 25.458 0.585 -25.443 1.00 80.75 82 MET A C 1
ATOM 578 O O . MET A 1 82 ? 25.370 -0.265 -24.555 1.00 80.75 82 MET A O 1
ATOM 582 N N . PRO A 1 83 ? 24.348 1.067 -26.045 1.00 77.00 83 PRO A N 1
ATOM 583 C CA . PRO A 1 83 ? 23.000 0.578 -25.742 1.00 77.00 83 PRO A CA 1
ATOM 584 C C . PRO A 1 83 ? 22.832 -0.928 -25.952 1.00 77.00 83 PRO A C 1
ATOM 586 O O . PRO A 1 83 ? 22.252 -1.600 -25.104 1.00 77.00 83 PRO A O 1
ATOM 589 N N . VAL A 1 84 ? 23.361 -1.474 -27.054 1.00 81.38 84 VAL A N 1
ATOM 590 C CA . VAL A 1 84 ? 23.234 -2.905 -27.383 1.00 81.38 84 VAL A CA 1
ATOM 591 C C . VAL A 1 84 ? 23.908 -3.780 -26.325 1.00 81.38 84 VAL A C 1
ATOM 593 O O . VAL A 1 84 ? 23.346 -4.797 -25.925 1.00 81.38 84 VAL A O 1
ATOM 596 N N . LEU A 1 85 ? 25.070 -3.362 -25.820 1.00 83.50 85 L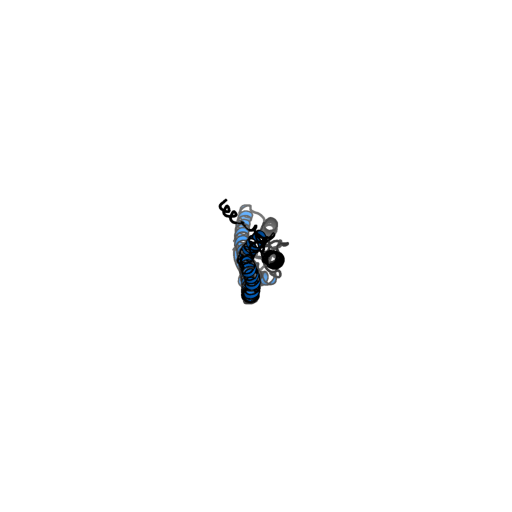EU A N 1
ATOM 597 C CA . LEU A 1 85 ? 25.760 -4.042 -24.722 1.00 83.50 85 LEU A CA 1
ATOM 598 C C . LEU A 1 85 ? 25.030 -3.896 -23.378 1.00 83.50 85 LEU A C 1
ATOM 600 O O . LEU A 1 85 ? 25.109 -4.800 -22.552 1.00 83.50 85 LEU A O 1
ATOM 604 N N . MET A 1 86 ? 24.314 -2.790 -23.153 1.00 80.00 86 MET A N 1
ATOM 605 C CA . MET A 1 86 ? 23.602 -2.515 -21.897 1.00 80.00 86 MET A CA 1
ATOM 606 C C . MET A 1 86 ? 22.221 -3.177 -21.803 1.00 80.00 86 MET A C 1
ATOM 608 O O . MET A 1 86 ? 21.772 -3.484 -20.699 1.00 80.00 86 MET A O 1
ATOM 612 N N . LEU A 1 87 ? 21.554 -3.451 -22.929 1.00 80.50 87 LEU A N 1
ATOM 613 C CA . LEU A 1 87 ? 20.242 -4.113 -22.969 1.00 80.50 87 LEU A CA 1
ATOM 614 C C . LEU A 1 87 ? 20.135 -5.397 -22.116 1.00 80.50 87 LEU A C 1
ATOM 616 O O . LEU A 1 87 ? 19.177 -5.490 -21.343 1.00 80.50 87 LEU A O 1
ATOM 620 N N . PRO A 1 88 ? 21.070 -6.371 -22.177 1.00 81.38 88 PRO A N 1
ATOM 621 C CA . PRO A 1 88 ? 20.979 -7.567 -21.336 1.00 81.38 88 PRO A CA 1
ATOM 622 C C . PRO A 1 88 ? 21.104 -7.252 -19.839 1.00 81.38 88 PRO A C 1
ATOM 624 O O . PRO A 1 88 ? 20.399 -7.855 -19.031 1.00 81.38 88 PRO A O 1
ATOM 627 N N . PHE A 1 89 ? 21.937 -6.279 -19.455 1.00 82.56 89 PHE A N 1
ATOM 628 C CA . PHE A 1 89 ? 22.075 -5.868 -18.054 1.00 82.56 89 PHE A CA 1
ATOM 629 C C . PHE A 1 89 ? 20.790 -5.240 -17.518 1.00 82.56 89 PHE A C 1
ATOM 631 O O . PHE A 1 89 ? 20.362 -5.579 -16.416 1.00 82.56 89 PHE A O 1
ATOM 638 N N . ILE A 1 90 ? 20.140 -4.380 -18.309 1.00 83.44 90 ILE A N 1
ATOM 639 C CA . ILE A 1 90 ? 18.844 -3.792 -17.946 1.00 83.44 90 ILE A CA 1
ATOM 640 C C . ILE A 1 90 ? 17.810 -4.903 -17.743 1.00 83.44 90 ILE A C 1
ATOM 642 O O . ILE A 1 90 ? 17.118 -4.905 -16.729 1.00 83.44 90 ILE A O 1
ATOM 646 N N . GLY A 1 91 ? 17.757 -5.888 -18.647 1.00 82.94 91 GLY A N 1
ATOM 647 C CA . GLY A 1 91 ? 16.847 -7.030 -18.527 1.00 82.94 91 GLY A CA 1
ATOM 648 C C . GLY A 1 91 ? 17.030 -7.818 -17.226 1.00 82.94 91 GLY A C 1
ATOM 649 O O . GLY A 1 91 ? 16.051 -8.092 -16.532 1.00 82.94 91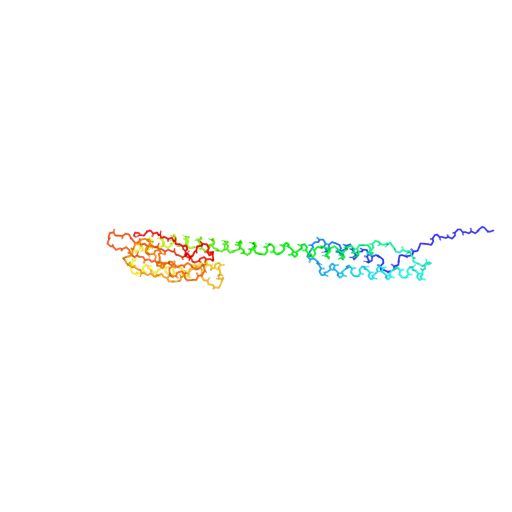 GLY A O 1
ATOM 650 N N . ILE A 1 92 ? 18.277 -8.128 -16.854 1.00 86.56 92 ILE A N 1
ATOM 651 C CA . ILE A 1 92 ? 18.590 -8.857 -15.613 1.00 86.56 92 ILE A CA 1
ATOM 652 C C . ILE A 1 92 ? 18.196 -8.036 -14.378 1.00 86.56 92 ILE A C 1
ATOM 654 O O . ILE A 1 92 ? 17.543 -8.555 -13.472 1.00 86.56 92 ILE A O 1
ATOM 658 N N . VAL A 1 93 ? 18.557 -6.750 -14.339 1.00 85.62 93 VAL A N 1
ATOM 659 C CA . VAL A 1 93 ? 18.236 -5.876 -13.200 1.00 85.62 93 VAL A CA 1
ATOM 660 C C . VAL A 1 93 ? 16.722 -5.709 -13.055 1.00 85.62 93 VAL A C 1
ATOM 662 O O . VAL A 1 93 ? 16.205 -5.822 -11.945 1.00 85.62 93 VAL A O 1
ATOM 665 N N . SER A 1 94 ? 15.988 -5.513 -14.154 1.00 84.56 94 SER A N 1
ATOM 666 C CA . SER A 1 94 ? 14.524 -5.426 -14.134 1.00 84.56 94 SER A CA 1
ATOM 667 C C . SER A 1 94 ? 13.869 -6.715 -13.633 1.00 84.56 94 SER A C 1
ATOM 669 O O . SER A 1 94 ? 12.922 -6.635 -12.850 1.00 84.56 94 SER A O 1
ATOM 671 N N . ALA A 1 95 ? 14.387 -7.888 -14.011 1.00 86.38 95 ALA A N 1
ATOM 672 C CA . ALA A 1 95 ? 13.847 -9.174 -13.566 1.00 86.38 95 ALA A CA 1
ATOM 673 C C . ALA A 1 95 ? 13.912 -9.360 -12.038 1.00 86.38 95 ALA A C 1
ATOM 675 O O . ALA A 1 95 ? 13.026 -9.986 -11.463 1.00 86.38 95 ALA A O 1
ATOM 676 N N . ILE A 1 96 ? 14.918 -8.787 -11.369 1.00 85.62 96 ILE A N 1
ATOM 677 C CA . ILE A 1 96 ? 15.071 -8.856 -9.905 1.00 85.62 96 ILE A CA 1
ATOM 678 C C . ILE A 1 96 ? 14.330 -7.703 -9.215 1.00 85.62 96 ILE A C 1
ATOM 680 O O . ILE A 1 96 ? 13.682 -7.892 -8.183 1.00 85.62 96 ILE A O 1
ATOM 684 N N . ALA A 1 97 ? 14.412 -6.498 -9.778 1.00 83.75 97 ALA A N 1
ATOM 685 C CA . ALA A 1 97 ? 13.862 -5.299 -9.161 1.00 83.75 97 ALA A CA 1
ATOM 686 C C . ALA A 1 97 ? 12.328 -5.290 -9.149 1.00 83.75 97 ALA A C 1
ATOM 688 O O . ALA A 1 97 ? 11.735 -4.856 -8.164 1.00 83.75 97 ALA A O 1
ATOM 689 N N . ILE A 1 98 ? 11.670 -5.782 -10.205 1.00 84.94 98 ILE A N 1
ATOM 690 C CA . ILE A 1 98 ? 10.203 -5.736 -10.308 1.00 84.94 98 ILE A CA 1
ATOM 691 C C . ILE A 1 98 ? 9.531 -6.565 -9.196 1.00 84.94 98 ILE A C 1
ATOM 693 O O . ILE A 1 98 ? 8.713 -5.993 -8.472 1.00 84.94 98 ILE A O 1
ATOM 697 N N . PRO A 1 99 ? 9.877 -7.852 -8.972 1.00 84.81 99 PRO A N 1
ATOM 698 C CA . PRO A 1 99 ? 9.286 -8.625 -7.878 1.00 84.81 99 PRO A CA 1
ATOM 699 C C . PRO A 1 99 ? 9.555 -8.013 -6.499 1.00 84.81 99 PRO A C 1
ATOM 701 O O . PRO A 1 99 ? 8.660 -7.970 -5.653 1.00 84.81 99 PRO A O 1
ATOM 704 N N . ALA A 1 100 ? 10.764 -7.484 -6.278 1.00 87.75 100 ALA A N 1
ATOM 705 C CA . ALA A 1 100 ? 11.125 -6.840 -5.018 1.00 87.75 100 ALA A CA 1
ATOM 706 C C . ALA A 1 100 ? 10.282 -5.580 -4.754 1.00 87.75 100 ALA A C 1
ATOM 708 O O . ALA A 1 100 ? 9.750 -5.415 -3.655 1.00 87.75 100 ALA A O 1
ATOM 709 N N . LEU A 1 101 ? 10.103 -4.725 -5.764 1.00 87.19 101 LEU A N 1
ATOM 710 C CA . LEU A 1 101 ? 9.274 -3.521 -5.670 1.00 87.19 101 LEU A CA 1
ATOM 711 C C . LEU A 1 101 ? 7.798 -3.856 -5.444 1.00 87.19 101 LEU A C 1
ATOM 713 O O . LEU A 1 101 ? 7.139 -3.203 -4.634 1.00 87.19 101 LEU A O 1
ATOM 717 N N . LEU A 1 102 ? 7.277 -4.888 -6.113 1.00 88.12 102 LEU A N 1
ATOM 718 C CA . LEU A 1 102 ? 5.906 -5.353 -5.901 1.00 88.12 102 LEU A CA 1
ATOM 719 C C . LEU A 1 102 ? 5.703 -5.854 -4.464 1.00 88.12 102 LEU A C 1
ATOM 721 O O . LEU A 1 102 ? 4.741 -5.449 -3.813 1.00 88.12 102 LEU A O 1
ATOM 725 N N . SER A 1 103 ? 6.642 -6.641 -3.928 1.00 87.88 103 SER A N 1
ATOM 726 C CA . SER A 1 103 ? 6.584 -7.121 -2.540 1.00 87.88 103 SER A CA 1
ATOM 727 C C . SER A 1 103 ? 6.687 -5.983 -1.516 1.00 87.88 103 SER A C 1
ATOM 729 O O . SER A 1 103 ? 5.935 -5.951 -0.542 1.00 87.88 103 SER A O 1
ATOM 731 N N . GLN A 1 104 ? 7.569 -5.005 -1.738 1.00 90.00 104 GLN A N 1
ATOM 732 C CA . GLN A 1 104 ? 7.677 -3.831 -0.865 1.00 90.00 104 GLN A CA 1
ATOM 733 C C . GLN A 1 104 ? 6.400 -2.988 -0.884 1.00 90.00 104 GLN A C 1
ATOM 735 O O . GLN A 1 104 ? 5.937 -2.550 0.170 1.00 90.00 104 GLN A O 1
ATOM 740 N N . ARG A 1 105 ? 5.792 -2.802 -2.060 1.00 90.56 105 ARG A N 1
ATOM 741 C CA . ARG A 1 105 ? 4.524 -2.081 -2.198 1.00 90.56 105 ARG A CA 1
ATOM 742 C C . ARG A 1 105 ? 3.383 -2.790 -1.470 1.00 90.56 105 ARG A C 1
ATOM 744 O O . ARG A 1 105 ? 2.602 -2.115 -0.808 1.00 90.56 105 ARG A O 1
ATOM 751 N N . ALA A 1 106 ? 3.304 -4.118 -1.561 1.00 90.19 106 ALA A N 1
ATOM 752 C CA . ALA A 1 106 ? 2.326 -4.913 -0.821 1.00 90.19 106 ALA A CA 1
ATOM 753 C C . ALA A 1 106 ? 2.462 -4.705 0.696 1.00 90.19 106 ALA A C 1
ATOM 755 O O . ALA A 1 106 ? 1.503 -4.323 1.362 1.00 90.19 106 ALA A O 1
ATOM 756 N N . ARG A 1 107 ? 3.685 -4.810 1.231 1.00 90.12 107 ARG A N 1
ATOM 757 C CA . ARG A 1 107 ? 3.952 -4.577 2.662 1.00 90.12 107 ARG A CA 1
ATOM 758 C C . ARG A 1 107 ? 3.616 -3.156 3.111 1.00 90.12 107 ARG A C 1
ATOM 760 O O . ARG A 1 107 ? 3.120 -2.966 4.216 1.00 90.12 107 ARG A O 1
ATOM 767 N N . ALA A 1 108 ? 3.888 -2.158 2.271 1.00 92.38 108 ALA A N 1
ATOM 768 C CA . ALA A 1 108 ? 3.543 -0.771 2.569 1.00 92.38 108 ALA A CA 1
ATOM 769 C C . ALA A 1 108 ? 2.021 -0.565 2.645 1.00 92.38 108 ALA A C 1
ATOM 771 O O . ALA A 1 108 ? 1.546 0.134 3.536 1.00 92.38 108 ALA A O 1
ATOM 772 N N . ARG A 1 109 ? 1.258 -1.206 1.750 1.00 93.75 109 ARG A N 1
ATOM 773 C CA . ARG A 1 109 ? -0.211 -1.180 1.778 1.00 93.75 109 ARG A CA 1
ATOM 774 C C . ARG A 1 109 ? -0.777 -1.875 3.010 1.00 93.75 109 ARG A C 1
ATOM 776 O O . ARG A 1 109 ? -1.651 -1.307 3.652 1.00 93.75 109 ARG A O 1
ATOM 783 N N . ASP A 1 110 ? -0.248 -3.045 3.368 1.00 93.06 110 ASP A N 1
ATOM 784 C CA . ASP A 1 110 ? -0.649 -3.759 4.587 1.00 93.06 110 ASP A CA 1
ATOM 785 C C . ASP A 1 110 ? -0.398 -2.911 5.838 1.00 93.06 110 ASP A C 1
ATOM 787 O O . ASP A 1 110 ? -1.268 -2.793 6.698 1.00 93.06 110 ASP A O 1
ATOM 791 N N . LYS A 1 111 ? 0.771 -2.265 5.922 1.00 93.12 111 LYS A N 1
ATOM 792 C CA . LYS A 1 111 ? 1.099 -1.372 7.036 1.00 93.12 111 LYS A CA 1
ATOM 793 C C . LYS A 1 111 ? 0.132 -0.188 7.121 1.00 93.12 111 LYS A C 1
ATOM 795 O O . LYS A 1 111 ? -0.368 0.091 8.204 1.00 93.12 111 LYS A O 1
ATOM 800 N N . ALA A 1 112 ? -0.162 0.460 5.995 1.00 94.31 112 ALA A N 1
ATOM 801 C CA . ALA A 1 112 ? -1.120 1.563 5.955 1.00 94.31 112 ALA A CA 1
ATOM 802 C C . ALA A 1 112 ? -2.534 1.117 6.366 1.00 94.31 112 ALA A C 1
ATOM 804 O O . ALA A 1 112 ? -3.215 1.831 7.092 1.00 94.31 112 ALA A O 1
ATOM 805 N N . ALA A 1 113 ? -2.963 -0.079 5.954 1.00 94.25 113 ALA A N 1
ATOM 806 C CA . ALA A 1 113 ? -4.262 -0.630 6.331 1.00 94.25 113 ALA A CA 1
ATOM 807 C C . ALA A 1 113 ? -4.356 -0.891 7.847 1.00 94.25 113 ALA A C 1
ATOM 809 O O . ALA A 1 113 ? -5.355 -0.542 8.473 1.00 94.25 113 ALA A O 1
ATOM 810 N N . ILE A 1 114 ? -3.291 -1.432 8.452 1.00 94.38 114 ILE A N 1
ATOM 811 C CA . ILE A 1 114 ? -3.196 -1.611 9.908 1.00 94.38 114 ILE A CA 1
ATOM 812 C C . ILE A 1 114 ? -3.227 -0.260 10.628 1.00 94.38 114 ILE A C 1
ATOM 814 O O . ILE A 1 114 ? -3.964 -0.111 11.596 1.00 94.38 114 ILE A O 1
ATOM 818 N N . GLU A 1 115 ? -2.437 0.719 10.183 1.00 94.88 115 GLU A N 1
ATOM 819 C CA . GLU A 1 115 ? -2.376 2.045 10.812 1.00 94.88 115 GLU A CA 1
ATOM 820 C C . GLU A 1 115 ? -3.727 2.767 10.745 1.00 94.88 115 GLU A C 1
ATOM 822 O O . GLU A 1 115 ? -4.172 3.301 11.761 1.00 94.88 115 GLU A O 1
ATOM 827 N N . ASN A 1 116 ? -4.415 2.703 9.599 1.00 93.69 116 ASN A N 1
ATOM 828 C CA . ASN A 1 116 ? -5.762 3.248 9.439 1.00 93.69 116 ASN A CA 1
ATOM 829 C C . ASN A 1 116 ? -6.752 2.577 10.398 1.00 93.69 116 ASN A C 1
ATOM 831 O O . ASN A 1 116 ? -7.453 3.278 11.123 1.00 93.69 116 ASN A O 1
ATOM 835 N N . MET A 1 117 ? -6.775 1.239 10.452 1.00 95.19 117 MET A N 1
ATOM 836 C CA . MET A 1 117 ? -7.669 0.503 11.352 1.00 95.19 117 MET A CA 1
ATOM 837 C C . MET A 1 117 ? -7.381 0.846 12.816 1.00 95.19 117 MET A C 1
ATOM 839 O O . MET A 1 117 ? -8.282 1.233 13.550 1.00 95.19 117 MET A O 1
ATOM 843 N N . VAL A 1 118 ? -6.118 0.767 13.242 1.00 95.38 118 VAL A N 1
ATOM 844 C CA . VAL A 1 118 ? -5.721 0.993 14.638 1.00 95.38 118 VAL A CA 1
ATOM 845 C C . VAL A 1 118 ? -5.995 2.428 15.080 1.00 95.38 118 VAL A C 1
ATOM 847 O O . VAL A 1 118 ? -6.471 2.626 16.201 1.00 95.38 118 VAL A O 1
ATOM 850 N N . GLY A 1 119 ? -5.691 3.410 14.228 1.00 94.69 119 GLY A N 1
ATOM 851 C CA . GLY A 1 119 ? -5.993 4.816 14.485 1.00 94.69 119 GLY A CA 1
ATOM 852 C C . GLY A 1 119 ? -7.496 5.041 14.597 1.00 94.69 119 GLY A C 1
ATOM 853 O O . GLY A 1 119 ? -7.962 5.617 15.579 1.00 94.69 119 GLY A O 1
ATOM 854 N N . ARG A 1 120 ? -8.268 4.488 13.656 1.00 94.50 120 ARG A N 1
ATOM 855 C CA . ARG A 1 120 ? -9.721 4.650 13.629 1.00 94.50 120 ARG A CA 1
ATOM 856 C C . ARG A 1 120 ? -10.414 3.946 14.794 1.00 94.50 120 ARG A C 1
ATOM 858 O O . ARG A 1 120 ? -11.342 4.517 15.346 1.00 94.50 120 ARG A O 1
ATOM 865 N N . THR A 1 121 ? -9.934 2.787 15.243 1.00 95.38 121 THR A N 1
ATOM 866 C CA . THR A 1 121 ? -10.415 2.146 16.478 1.00 95.38 121 THR A CA 1
ATOM 867 C C . THR A 1 121 ? -10.209 3.054 17.691 1.00 95.38 121 THR A C 1
ATOM 869 O O . THR A 1 121 ? -11.107 3.175 18.515 1.00 95.38 121 THR A O 1
ATOM 872 N N . GLY A 1 122 ? -9.066 3.743 17.794 1.00 94.94 122 GLY A N 1
ATOM 873 C CA . GLY A 1 122 ? -8.838 4.728 18.859 1.00 94.94 122 GLY A CA 1
ATOM 874 C C . GLY A 1 122 ? -9.804 5.914 18.784 1.00 94.94 122 GLY A C 1
ATOM 875 O O . GLY A 1 122 ? -10.367 6.317 19.800 1.00 94.94 122 GLY A O 1
ATOM 876 N N . ASP A 1 123 ? -10.050 6.425 17.577 1.00 94.56 123 ASP A N 1
ATOM 877 C CA . ASP A 1 123 ? -11.026 7.494 17.361 1.00 94.56 123 ASP A CA 1
ATOM 878 C C . ASP A 1 123 ? -12.452 7.047 17.712 1.00 94.56 123 ASP A C 1
ATOM 880 O O . ASP A 1 123 ? -13.193 7.818 18.316 1.00 94.56 123 ASP A O 1
ATOM 884 N N . LEU A 1 124 ? -12.840 5.813 17.370 1.00 94.88 124 LEU A N 1
ATOM 885 C CA . LEU A 1 124 ? -14.150 5.245 17.698 1.00 94.88 124 LEU A CA 1
ATOM 886 C C . LEU A 1 124 ? -14.362 5.117 19.207 1.00 94.88 124 LEU A C 1
ATOM 888 O O . LEU A 1 124 ? -15.436 5.476 19.678 1.00 94.88 124 LEU A O 1
ATOM 892 N N . VAL A 1 125 ? -13.347 4.691 19.965 1.00 95.38 125 VAL A N 1
ATOM 893 C CA . VAL A 1 125 ? -13.400 4.705 21.439 1.00 95.38 125 VAL A CA 1
ATOM 894 C C . VAL A 1 125 ? -13.582 6.138 21.948 1.00 95.38 125 VAL A C 1
ATOM 896 O O . VAL A 1 125 ? -14.485 6.409 22.730 1.00 95.38 125 VAL A O 1
ATOM 899 N N . GLY A 1 126 ? -12.819 7.101 21.425 1.00 94.81 126 GLY A N 1
ATOM 900 C CA . GLY A 1 126 ? -12.992 8.505 21.809 1.00 94.81 126 GLY A CA 1
ATOM 901 C C . GLY A 1 126 ? -14.355 9.098 21.416 1.00 94.81 126 GLY A C 1
ATOM 902 O O . GLY A 1 126 ? -14.845 10.013 22.076 1.00 94.81 126 GLY A O 1
ATOM 903 N N . GLN A 1 127 ? -14.983 8.620 20.338 1.00 94.75 127 GLN A N 1
ATOM 904 C CA . GLN A 1 127 ? -16.346 9.006 19.959 1.00 94.75 127 GLN A CA 1
ATOM 905 C C . GLN A 1 127 ? -17.397 8.326 20.835 1.00 94.75 127 GLN A C 1
ATOM 907 O O . GLN A 1 127 ? -18.393 8.961 21.170 1.00 94.75 127 GLN A O 1
ATOM 912 N N . TRP A 1 128 ? -17.168 7.075 21.232 1.00 94.38 128 TRP A N 1
ATOM 913 C CA . TRP A 1 128 ? -17.999 6.366 22.198 1.00 94.38 128 TRP A CA 1
ATOM 914 C C . TRP A 1 128 ? -18.070 7.140 23.516 1.00 94.38 128 TRP A C 1
ATOM 916 O O . TRP A 1 128 ? -19.165 7.491 23.958 1.00 94.38 128 TRP A O 1
ATOM 926 N N . ASP A 1 129 ? -16.916 7.520 24.066 1.00 94.31 129 ASP A N 1
ATOM 927 C CA . ASP A 1 129 ? -16.830 8.288 25.312 1.00 94.31 129 ASP A CA 1
ATOM 928 C C . ASP A 1 129 ? -17.594 9.616 25.211 1.00 94.31 129 ASP A 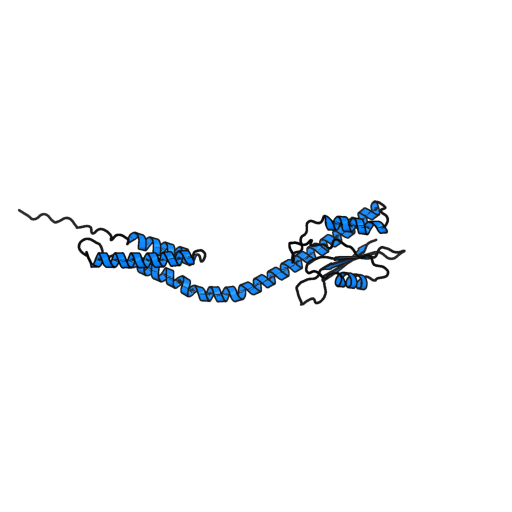C 1
ATOM 930 O O . ASP A 1 129 ? -18.391 9.955 26.086 1.00 94.31 129 ASP A O 1
ATOM 934 N N . LYS A 1 130 ? -17.452 10.338 24.091 1.00 94.94 130 LYS A N 1
ATOM 935 C CA . LYS A 1 130 ? -18.206 11.579 23.840 1.00 94.94 130 LYS A CA 1
ATOM 936 C C . LYS A 1 130 ? -19.715 11.356 23.789 1.00 94.94 130 LYS A C 1
ATOM 938 O O . LYS A 1 130 ? -20.470 12.169 24.315 1.00 94.94 130 LYS A O 1
ATOM 943 N N . GLN A 1 131 ? -20.177 10.291 23.137 1.00 93.94 131 GLN A N 1
ATOM 944 C CA . GLN A 1 131 ? -21.608 9.981 23.069 1.00 93.94 131 GLN A CA 1
ATOM 945 C C . GLN A 1 131 ? -22.164 9.600 24.443 1.00 93.94 131 GLN A C 1
ATOM 947 O O . GLN A 1 131 ? -23.281 9.995 24.784 1.00 93.94 131 GLN A O 1
ATOM 952 N N . ARG A 1 132 ? -21.368 8.910 25.265 1.00 92.62 132 ARG A N 1
ATOM 953 C CA . ARG A 1 132 ? -21.714 8.641 26.662 1.00 92.62 132 ARG A CA 1
ATOM 954 C C . ARG A 1 132 ? -21.813 9.914 27.493 1.00 92.62 132 ARG A C 1
ATOM 956 O O . ARG A 1 132 ? -22.794 10.075 28.212 1.00 92.62 132 ARG A O 1
ATOM 963 N N . GLU A 1 133 ? -20.862 10.840 27.369 1.00 93.00 133 GLU A N 1
ATOM 964 C CA . GLU A 1 133 ? -20.914 12.142 28.056 1.00 93.00 133 GLU A CA 1
ATOM 965 C C . GLU A 1 133 ? -22.157 12.957 27.665 1.00 93.00 133 GLU A C 1
ATOM 967 O O . GLU A 1 133 ? -22.746 13.653 28.495 1.00 93.00 133 GLU A O 1
ATOM 972 N N . LEU A 1 134 ? -22.600 12.830 26.412 1.00 93.25 134 LEU A N 1
ATOM 973 C CA . LEU A 1 134 ? -23.828 13.445 25.907 1.00 93.25 134 LEU A CA 1
ATOM 974 C C . LEU A 1 134 ? -25.113 12.740 26.374 1.00 93.25 134 LEU A C 1
ATOM 976 O O . LEU A 1 134 ? -26.206 13.218 26.071 1.00 93.25 134 LEU A O 1
ATOM 980 N N . ASN A 1 135 ? -25.005 11.657 27.150 1.00 91.19 135 ASN A N 1
ATOM 981 C CA . ASN A 1 135 ? -26.114 10.798 27.573 1.00 91.19 135 ASN A CA 1
ATOM 982 C C . ASN A 1 135 ? -26.918 10.232 26.389 1.00 91.19 135 ASN A C 1
ATOM 984 O O . ASN A 1 135 ? -28.129 10.018 26.500 1.00 91.19 135 ASN A O 1
ATOM 988 N N . THR A 1 136 ? -26.257 9.996 25.252 1.00 91.19 136 THR A N 1
ATOM 989 C CA . THR A 1 136 ? -26.873 9.314 24.114 1.00 91.19 136 THR A CA 1
ATOM 990 C C . THR A 1 136 ? -27.236 7.884 24.534 1.00 91.19 136 THR A C 1
ATOM 992 O O . THR A 1 136 ? -26.397 7.194 25.121 1.00 91.19 136 THR A O 1
ATOM 995 N N . PRO A 1 137 ? -28.464 7.415 24.254 1.00 88.50 137 PRO A N 1
ATOM 996 C CA . PRO A 1 137 ? -28.863 6.042 24.541 1.00 88.50 137 PRO A CA 1
ATOM 997 C C . PRO A 1 137 ? -27.889 5.027 23.905 1.00 88.50 137 PRO A C 1
ATOM 999 O O . PRO A 1 137 ? -27.543 5.205 22.733 1.00 88.50 137 PRO A O 1
ATOM 1002 N N . PRO A 1 138 ? -27.429 3.981 24.626 1.00 84.19 138 PRO A N 1
ATOM 1003 C CA . PRO A 1 138 ? -26.419 3.038 24.125 1.00 84.19 138 PRO A CA 1
ATOM 1004 C C . PRO A 1 138 ? -26.775 2.364 22.794 1.00 84.19 138 PRO A C 1
ATOM 1006 O O . PRO A 1 138 ? -25.891 2.070 21.997 1.00 84.19 138 PRO A O 1
ATOM 1009 N N . ASP A 1 139 ? -28.064 2.176 22.519 1.00 85.56 139 ASP A N 1
ATOM 1010 C CA . ASP A 1 139 ? -28.611 1.644 21.267 1.00 85.56 139 ASP A CA 1
ATOM 1011 C C . ASP A 1 139 ? -28.421 2.586 20.064 1.00 85.56 139 ASP A C 1
ATOM 1013 O O . ASP A 1 139 ? -28.416 2.140 18.918 1.00 85.56 139 ASP A O 1
ATOM 1017 N N . GLN A 1 140 ? -28.226 3.885 20.304 1.00 90.00 140 GLN A N 1
ATOM 1018 C CA . GLN A 1 140 ? -28.046 4.905 19.265 1.00 90.00 140 GLN A CA 1
ATOM 1019 C C . GLN A 1 140 ? -26.574 5.247 19.008 1.00 90.00 140 GLN A C 1
ATOM 1021 O O . GLN A 1 140 ? -26.250 5.827 17.968 1.00 90.00 140 GLN A O 1
ATOM 1026 N N . ILE A 1 141 ? -25.669 4.877 19.921 1.00 91.12 141 ILE A N 1
ATOM 1027 C CA . ILE A 1 141 ? -24.234 5.156 19.787 1.00 91.12 141 ILE A CA 1
ATOM 1028 C C . ILE A 1 141 ? -23.635 4.481 18.537 1.00 91.12 141 ILE A C 1
ATOM 1030 O O . ILE A 1 141 ? -22.952 5.182 17.786 1.00 91.12 141 ILE A O 1
ATOM 1034 N N . PRO A 1 142 ? -23.916 3.197 18.220 1.00 92.06 142 PRO A N 1
ATOM 1035 C CA . PRO A 1 142 ? -23.380 2.552 17.018 1.00 92.06 142 PRO A CA 1
ATOM 1036 C C . PRO A 1 142 ? -23.724 3.296 15.722 1.00 92.06 142 PRO A C 1
ATOM 1038 O O . PRO A 1 142 ? -22.855 3.496 14.877 1.00 92.06 142 PRO A O 1
ATOM 1041 N N . ALA A 1 143 ? -24.950 3.813 15.593 1.00 92.44 143 ALA A N 1
ATOM 1042 C CA . ALA A 1 143 ? -25.353 4.594 14.423 1.00 92.44 143 ALA A CA 1
ATOM 1043 C C . ALA A 1 143 ? -24.567 5.916 14.298 1.00 92.44 143 ALA A C 1
ATOM 1045 O O . ALA A 1 143 ? -24.223 6.344 13.192 1.00 92.44 143 ALA A O 1
ATOM 1046 N N . ALA A 1 144 ? -24.245 6.563 15.423 1.00 92.12 144 ALA A N 1
ATOM 1047 C CA . ALA A 1 144 ? -23.401 7.757 15.438 1.00 92.12 144 ALA A CA 1
ATOM 1048 C C . ALA A 1 144 ? -21.944 7.439 15.051 1.00 92.12 144 ALA A C 1
ATOM 1050 O O . ALA A 1 144 ? -21.312 8.211 14.325 1.00 92.12 144 ALA A O 1
ATOM 1051 N N . LEU A 1 145 ? -21.427 6.288 15.485 1.00 93.38 145 LEU A N 1
ATOM 1052 C CA . LEU A 1 145 ? -20.103 5.795 15.108 1.00 93.38 145 LEU A CA 1
ATOM 1053 C C . LEU A 1 145 ? -20.025 5.458 13.610 1.00 93.38 145 LEU A C 1
ATOM 1055 O O . LEU A 1 145 ? -19.089 5.884 12.935 1.00 93.38 145 LEU A O 1
ATOM 1059 N N . GLU A 1 146 ? -21.032 4.788 13.048 1.00 94.00 146 GLU A N 1
ATOM 1060 C CA . GLU A 1 146 ? -21.125 4.539 11.603 1.00 94.00 146 GLU A CA 1
ATOM 1061 C C . GLU A 1 146 ? -21.166 5.841 10.793 1.00 94.00 146 GLU A C 1
ATOM 1063 O O . GLU A 1 146 ? -20.524 5.963 9.745 1.00 94.00 146 GLU A O 1
ATOM 1068 N N . ALA A 1 147 ? -21.905 6.847 11.271 1.00 93.25 147 ALA A N 1
ATOM 1069 C CA . ALA A 1 147 ? -21.944 8.161 10.637 1.00 93.25 147 ALA A CA 1
ATOM 1070 C C . ALA A 1 147 ? -20.563 8.838 10.639 1.00 93.25 147 ALA A C 1
ATOM 1072 O O . ALA A 1 147 ? -20.199 9.482 9.654 1.00 93.25 147 ALA A O 1
ATOM 1073 N N . TYR A 1 148 ? -19.783 8.656 11.707 1.00 92.88 148 TYR A N 1
ATOM 1074 C CA . TYR A 1 148 ? -18.401 9.124 11.788 1.00 92.88 148 TYR A CA 1
ATOM 1075 C C . TYR A 1 148 ? -17.480 8.377 10.809 1.00 92.88 148 TYR A C 1
ATOM 1077 O O . TYR A 1 148 ? -16.709 9.015 10.090 1.00 92.88 148 TYR A O 1
ATOM 1085 N N . LEU A 1 149 ? -17.608 7.050 10.693 1.00 92.88 149 LEU A N 1
ATOM 1086 C CA . LEU A 1 149 ? -16.831 6.240 9.743 1.00 92.88 149 LEU A CA 1
ATOM 1087 C C . LEU A 1 149 ? -17.078 6.635 8.284 1.00 92.88 149 LEU A C 1
ATOM 1089 O O . LEU A 1 149 ? -16.135 6.684 7.495 1.00 92.88 149 LEU A O 1
ATOM 1093 N N . LYS A 1 150 ? -18.317 6.988 7.926 1.00 90.44 150 LYS A N 1
ATOM 1094 C CA . LYS A 1 150 ? -18.681 7.446 6.571 1.00 90.44 150 LYS A CA 1
ATOM 1095 C C . LYS A 1 150 ? -18.041 8.783 6.182 1.00 90.44 150 LYS A C 1
ATOM 1097 O O . LYS A 1 150 ? -17.915 9.066 4.994 1.00 90.44 150 LYS A O 1
ATOM 1102 N N . GLN A 1 151 ? -17.665 9.612 7.155 1.00 90.44 151 GLN A N 1
ATOM 1103 C CA . GLN A 1 151 ? -17.020 10.912 6.919 1.00 90.44 151 GLN A CA 1
ATOM 1104 C C . GLN A 1 151 ? -15.494 10.813 6.833 1.00 90.44 151 GLN A C 1
ATOM 1106 O O . GLN A 1 151 ? -14.825 11.796 6.509 1.00 90.44 151 GLN A O 1
ATOM 1111 N N . ALA A 1 152 ? -14.942 9.645 7.147 1.00 88.31 152 ALA A N 1
ATOM 1112 C CA . ALA A 1 152 ? -13.514 9.437 7.228 1.00 88.31 152 ALA A CA 1
ATOM 1113 C C . ALA A 1 152 ? -12.867 9.553 5.828 1.00 88.31 152 ALA A C 1
ATOM 1115 O O . ALA A 1 152 ? -13.343 8.937 4.872 1.00 88.31 152 ALA A O 1
ATOM 1116 N N . PRO A 1 153 ? -11.795 10.351 5.667 1.00 89.44 153 PRO A N 1
ATOM 1117 C CA . PRO A 1 153 ? -11.199 10.613 4.359 1.00 89.44 153 PRO A CA 1
ATOM 1118 C C . PRO A 1 153 ? -10.288 9.479 3.862 1.00 89.44 153 PRO A C 1
ATOM 1120 O O . PRO A 1 153 ? -9.788 9.552 2.734 1.00 89.44 153 PRO A O 1
ATOM 1123 N N . GLU A 1 154 ? -10.004 8.465 4.686 1.00 91.12 154 GLU A N 1
ATOM 1124 C CA . GLU A 1 154 ? -9.059 7.410 4.330 1.00 91.12 154 GLU A CA 1
ATOM 1125 C C . GLU A 1 154 ? -9.593 6.518 3.211 1.00 91.12 154 GLU A C 1
ATOM 1127 O O . GLU A 1 154 ? -10.721 6.026 3.230 1.00 91.12 154 GLU A O 1
ATOM 1132 N N . LYS A 1 155 ? -8.719 6.250 2.243 1.00 92.19 155 LYS A N 1
ATOM 1133 C CA . LYS A 1 155 ? -8.988 5.330 1.139 1.00 92.19 155 LYS A CA 1
ATOM 1134 C C . LYS A 1 155 ? -8.352 3.984 1.402 1.00 92.19 155 LYS A C 1
ATOM 1136 O O . LYS A 1 155 ? -7.269 3.918 1.989 1.00 92.19 155 LYS A O 1
ATOM 1141 N N . ASN A 1 156 ? -8.982 2.928 0.904 1.00 93.62 156 ASN A N 1
ATOM 1142 C CA . ASN A 1 156 ? -8.429 1.591 1.014 1.00 93.62 156 ASN A CA 1
ATOM 1143 C C . ASN A 1 156 ? -7.083 1.516 0.240 1.00 93.62 156 ASN A C 1
ATOM 1145 O O . ASN A 1 156 ? -7.038 1.787 -0.967 1.00 93.62 156 ASN A O 1
ATOM 1149 N N . PRO A 1 157 ? -5.958 1.156 0.898 1.00 92.81 157 PRO A N 1
ATOM 1150 C CA . PRO A 1 157 ? -4.639 1.068 0.256 1.00 92.81 157 PRO A CA 1
ATOM 1151 C C . PRO A 1 157 ? -4.549 0.026 -0.873 1.00 92.81 157 PRO A C 1
ATOM 1153 O O . PRO A 1 157 ? -3.670 0.110 -1.743 1.00 92.81 157 PRO A O 1
ATOM 1156 N N . TRP A 1 158 ? -5.441 -0.963 -0.844 1.00 91.56 158 TRP A N 1
ATOM 1157 C CA . TRP A 1 158 ? -5.556 -2.050 -1.810 1.00 91.56 158 TRP A CA 1
ATOM 1158 C C . TRP A 1 158 ? -6.553 -1.738 -2.929 1.00 91.56 158 TRP A C 1
ATOM 1160 O O . TRP A 1 158 ? -6.308 -2.138 -4.069 1.00 91.56 158 TRP A O 1
ATOM 1170 N N . ASN A 1 159 ? -7.591 -0.948 -2.640 1.00 92.38 159 ASN A N 1
ATOM 1171 C CA . ASN A 1 159 ? -8.570 -0.479 -3.616 1.00 92.38 159 ASN A CA 1
ATOM 1172 C C . ASN A 1 159 ? -8.867 1.022 -3.458 1.00 92.38 159 ASN A C 1
ATOM 1174 O O . ASN A 1 159 ? -9.689 1.438 -2.653 1.00 92.38 159 ASN A O 1
ATOM 1178 N N . ALA A 1 160 ? -8.241 1.861 -4.286 1.00 89.94 160 ALA A N 1
ATOM 1179 C CA . ALA A 1 160 ? -8.370 3.318 -4.174 1.00 89.94 160 ALA A CA 1
ATOM 1180 C C . ALA A 1 160 ? -9.774 3.879 -4.500 1.00 89.94 160 ALA A C 1
ATOM 1182 O O . ALA A 1 160 ? -9.990 5.086 -4.345 1.00 89.94 160 ALA A O 1
ATOM 1183 N N . LEU A 1 161 ? -10.687 3.041 -5.003 1.00 89.75 161 LEU A N 1
ATOM 1184 C CA . LEU A 1 161 ? -12.080 3.400 -5.279 1.00 89.75 161 LEU A CA 1
ATOM 1185 C C . LEU A 1 161 ? -12.979 3.246 -4.045 1.00 89.75 161 LEU A C 1
ATOM 1187 O O . LEU A 1 161 ? -14.059 3.828 -4.016 1.00 89.75 161 LEU A O 1
ATOM 1191 N N . GLU A 1 162 ? -12.527 2.501 -3.039 1.00 90.81 162 GLU A N 1
ATOM 1192 C CA . GLU A 1 162 ? -13.284 2.185 -1.831 1.00 90.81 162 GLU A CA 1
ATOM 1193 C C . GLU A 1 162 ? -12.747 2.942 -0.610 1.00 90.81 162 GLU A C 1
ATOM 1195 O O . GLU A 1 162 ? -11.585 3.367 -0.547 1.00 90.81 162 GLU A O 1
ATOM 1200 N N . SER A 1 163 ? -13.624 3.107 0.380 1.00 91.38 163 SER A N 1
ATOM 1201 C CA . SER A 1 163 ? -13.255 3.617 1.701 1.00 91.38 163 SER A CA 1
ATOM 1202 C C . SER A 1 163 ? -12.337 2.623 2.412 1.00 91.38 163 SER A C 1
ATOM 1204 O O . SER A 1 163 ? -12.506 1.411 2.275 1.00 91.38 163 SER A O 1
ATOM 1206 N N . ALA A 1 164 ? -11.386 3.124 3.206 1.00 92.25 164 ALA A N 1
ATOM 1207 C CA . ALA A 1 164 ? -10.587 2.273 4.092 1.00 92.25 164 ALA A CA 1
ATOM 1208 C C . ALA A 1 164 ? -11.427 1.618 5.196 1.00 92.25 164 ALA A C 1
ATOM 1210 O O . ALA A 1 164 ? -10.985 0.649 5.801 1.00 92.25 164 ALA A O 1
ATOM 1211 N N . ASN A 1 165 ? -12.615 2.157 5.460 1.00 92.12 165 ASN A N 1
ATOM 1212 C CA . ASN A 1 165 ? -13.452 1.805 6.593 1.00 92.12 165 ASN A CA 1
ATOM 1213 C C . ASN A 1 165 ? -14.785 1.258 6.078 1.00 92.12 165 ASN A C 1
ATOM 1215 O O . ASN A 1 165 ? -15.420 1.893 5.227 1.00 92.12 165 ASN A O 1
ATOM 1219 N N . SER A 1 166 ? -15.227 0.128 6.625 1.00 90.44 166 SER A N 1
ATOM 1220 C CA . SER A 1 166 ? -16.606 -0.319 6.495 1.00 90.44 166 SER A CA 1
ATOM 1221 C C . SER A 1 166 ? -17.531 0.724 7.107 1.00 90.44 166 SER A C 1
ATOM 1223 O O . SER A 1 166 ? -17.242 1.331 8.139 1.00 90.44 166 SER A O 1
ATOM 1225 N N . ALA A 1 167 ? -18.648 0.957 6.431 1.00 85.06 167 ALA A N 1
ATOM 1226 C CA . ALA A 1 167 ? -19.657 1.909 6.862 1.00 85.06 167 ALA A CA 1
ATOM 1227 C C . ALA A 1 167 ? -20.638 1.318 7.889 1.00 85.06 167 ALA A C 1
ATOM 1229 O O . ALA A 1 167 ? -21.560 2.027 8.294 1.00 85.06 167 ALA A O 1
ATOM 1230 N N . HIS A 1 168 ? -20.463 0.042 8.246 1.00 89.69 168 HIS A N 1
ATOM 1231 C CA . HIS A 1 168 ? -21.327 -0.717 9.138 1.00 89.69 168 HIS A CA 1
ATOM 1232 C C . HIS A 1 168 ? -20.536 -1.255 10.334 1.00 89.69 168 HIS A C 1
ATOM 1234 O O . HIS A 1 168 ? -19.403 -1.716 10.166 1.00 89.69 168 HIS A O 1
ATOM 1240 N N . ILE A 1 169 ? -21.142 -1.186 11.518 1.00 91.12 169 ILE A N 1
ATOM 1241 C CA . ILE A 1 169 ? -20.634 -1.785 12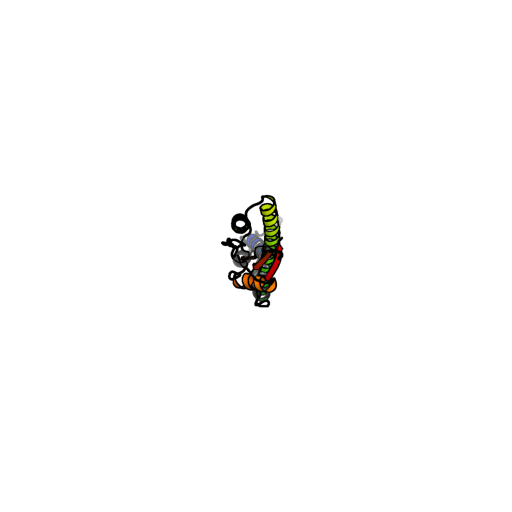.751 1.00 91.12 169 ILE A CA 1
ATOM 1242 C C . ILE A 1 169 ? -21.620 -2.869 13.181 1.00 91.12 169 ILE A C 1
ATOM 1244 O O . ILE A 1 169 ? -22.792 -2.581 13.431 1.00 91.12 169 ILE A O 1
ATOM 1248 N N . GLU A 1 170 ? -21.142 -4.104 13.291 1.00 91.06 170 GLU A N 1
ATOM 1249 C CA . GLU A 1 170 ? -21.970 -5.208 13.771 1.00 91.06 170 GLU A CA 1
ATOM 1250 C C . GLU A 1 170 ? -22.084 -5.156 15.297 1.00 91.06 170 GLU A C 1
ATOM 1252 O O . GLU A 1 170 ? -21.087 -4.977 15.998 1.00 91.06 170 GLU A O 1
ATOM 1257 N N . ILE A 1 171 ? -23.304 -5.302 15.814 1.00 91.50 171 ILE A N 1
ATOM 1258 C CA . ILE A 1 171 ? -23.570 -5.316 17.253 1.00 91.50 171 ILE A CA 1
ATOM 1259 C C . ILE A 1 171 ? -23.780 -6.763 17.683 1.00 91.50 171 ILE A C 1
ATOM 1261 O O . ILE A 1 171 ? -24.711 -7.424 17.222 1.00 91.50 171 ILE A O 1
ATOM 1265 N N . VAL A 1 172 ? -22.944 -7.230 18.601 1.00 92.06 172 VAL A N 1
ATOM 1266 C CA . VAL A 1 172 ? -22.979 -8.588 19.154 1.00 92.06 172 VAL A CA 1
ATOM 1267 C C . VAL A 1 172 ? -23.179 -8.544 20.666 1.00 92.06 172 VAL A C 1
ATOM 1269 O O . VAL A 1 172 ? -23.075 -7.489 21.294 1.00 92.06 172 VAL A O 1
ATOM 1272 N N . SER A 1 173 ? -23.508 -9.686 21.262 1.00 89.94 173 SER A N 1
ATOM 1273 C CA . SER A 1 173 ? -23.692 -9.804 22.707 1.00 89.94 173 SER A CA 1
ATOM 1274 C C . SER A 1 173 ? -23.236 -11.160 23.224 1.00 89.94 173 SER A C 1
ATOM 1276 O O . SER A 1 173 ? -23.329 -12.168 22.521 1.00 89.94 173 SER A O 1
ATOM 1278 N N . ASN A 1 174 ? -22.809 -11.178 24.486 1.00 89.75 174 ASN A N 1
ATOM 1279 C CA . ASN A 1 174 ? -22.346 -12.359 25.209 1.00 89.75 174 ASN A CA 1
ATOM 1280 C C . ASN A 1 174 ? -21.104 -13.012 24.603 1.00 89.75 174 ASN A C 1
ATOM 1282 O O . ASN A 1 174 ? -20.962 -14.230 24.707 1.00 89.75 174 ASN A O 1
ATOM 1286 N N . LEU A 1 175 ? -20.214 -12.214 24.020 1.00 90.69 175 LEU A N 1
ATOM 1287 C CA . LEU A 1 175 ? -18.928 -12.705 23.548 1.00 90.69 175 LEU A CA 1
ATOM 1288 C C . LEU A 1 175 ? -17.841 -12.396 24.581 1.00 90.69 175 LEU A C 1
ATOM 1290 O O . LEU A 1 175 ? -18.002 -11.572 25.490 1.00 90.69 175 LEU A O 1
ATOM 1294 N N . ASP A 1 176 ? -16.741 -13.127 24.517 1.00 92.38 176 ASP A N 1
ATOM 1295 C CA . ASP A 1 176 ? -15.500 -12.710 25.154 1.00 92.38 176 ASP A CA 1
ATOM 1296 C C . ASP A 1 176 ? -14.599 -11.920 24.186 1.00 92.38 176 ASP A C 1
ATOM 1298 O O . ASP A 1 176 ? -14.939 -11.653 23.030 1.00 92.38 176 ASP A O 1
ATOM 1302 N N . GLN A 1 177 ? -13.442 -11.483 24.688 1.00 90.75 177 GLN A N 1
ATOM 1303 C CA . GLN A 1 177 ? -12.496 -10.668 23.924 1.00 90.75 177 GLN A CA 1
ATOM 1304 C C . GLN A 1 177 ? -11.920 -11.391 22.696 1.00 90.75 177 GLN A C 1
ATOM 1306 O O . GLN A 1 177 ? -11.588 -10.725 21.706 1.00 90.75 177 GLN A O 1
ATOM 1311 N N . ASP A 1 178 ? -11.784 -12.713 22.767 1.00 92.62 178 ASP A N 1
ATOM 1312 C CA . ASP A 1 178 ? -11.244 -13.528 21.686 1.00 92.62 178 ASP A CA 1
ATOM 1313 C C . ASP A 1 178 ? -12.346 -13.800 20.651 1.00 92.62 178 ASP A C 1
ATOM 1315 O O . ASP A 1 178 ? -12.137 -13.564 19.461 1.00 92.62 178 ASP A O 1
ATOM 1319 N N . GLU A 1 179 ? -13.553 -14.154 21.096 1.00 94.31 179 GLU A N 1
ATOM 1320 C CA . GLU A 1 179 ? -14.722 -14.418 20.249 1.00 94.31 179 GLU A CA 1
ATOM 1321 C C . GLU A 1 179 ? -15.164 -13.190 19.439 1.00 94.31 179 GLU A C 1
ATOM 1323 O O . GLU A 1 179 ? -15.423 -13.300 18.238 1.00 94.31 179 GLU A O 1
ATOM 1328 N N . ILE A 1 180 ? -15.201 -11.992 20.041 1.00 94.00 180 ILE A N 1
ATOM 1329 C CA . ILE A 1 180 ? -15.505 -10.759 19.290 1.00 94.00 180 ILE A CA 1
ATOM 1330 C C . ILE A 1 180 ? -14.417 -10.455 18.252 1.00 94.00 180 ILE A C 1
ATOM 1332 O O . ILE A 1 180 ? -14.697 -9.926 17.175 1.00 94.00 180 ILE A O 1
ATOM 1336 N N . GLY A 1 181 ? -13.167 -10.810 18.561 1.00 92.69 181 GLY A N 1
ATOM 1337 C CA . GLY A 1 181 ? -12.051 -10.680 17.638 1.00 92.69 181 GLY A CA 1
ATOM 1338 C C . GLY A 1 181 ? -12.157 -11.637 16.454 1.00 92.69 181 GLY A C 1
ATOM 1339 O O . GLY A 1 181 ? -11.890 -11.241 15.318 1.00 92.69 181 GLY A O 1
ATOM 1340 N N . GLU A 1 182 ? -12.584 -12.875 16.697 1.00 93.75 182 GLU A N 1
ATOM 1341 C CA . GLU A 1 182 ? -12.868 -13.861 15.653 1.00 93.75 182 GLU A CA 1
ATOM 1342 C C . GLU A 1 182 ? -14.049 -13.438 14.777 1.00 93.75 182 GLU A C 1
ATOM 1344 O O . GLU A 1 182 ? -13.957 -13.547 13.551 1.00 93.75 182 GLU A O 1
ATOM 1349 N N . MET A 1 183 ? -15.105 -12.873 15.369 1.00 93.44 183 MET A N 1
ATOM 1350 C CA . MET A 1 183 ? -16.232 -12.317 14.617 1.00 93.44 183 MET A CA 1
ATOM 1351 C C . MET A 1 183 ? -15.768 -11.188 13.693 1.00 93.44 183 MET A C 1
ATOM 1353 O O . MET A 1 183 ? -15.976 -11.254 12.481 1.00 93.44 183 MET A O 1
ATOM 1357 N N . ALA A 1 184 ? -15.033 -10.207 14.229 1.00 93.44 184 ALA A N 1
ATOM 1358 C CA . ALA A 1 184 ? -14.491 -9.110 13.431 1.00 93.44 184 ALA A CA 1
ATOM 1359 C C . ALA A 1 184 ? -13.565 -9.617 12.313 1.00 93.44 184 ALA A C 1
ATOM 1361 O O . ALA A 1 184 ? -13.605 -9.117 11.189 1.00 93.44 184 ALA A O 1
ATOM 1362 N N . ALA A 1 185 ? -12.750 -10.639 12.582 1.00 93.44 185 ALA A N 1
ATOM 1363 C CA . ALA A 1 185 ? -11.938 -11.277 11.553 1.00 93.44 185 ALA A CA 1
ATOM 1364 C C . ALA A 1 185 ? -12.794 -11.936 10.459 1.00 93.44 185 ALA A C 1
ATOM 1366 O O . ALA A 1 185 ? -12.446 -11.841 9.283 1.00 93.44 185 ALA A O 1
ATOM 1367 N N . SER A 1 186 ? -13.902 -12.587 10.811 1.00 92.25 186 SER A N 1
ATOM 1368 C CA . SER A 1 186 ? -14.784 -13.237 9.836 1.00 92.25 186 SER A CA 1
ATOM 1369 C C . SER A 1 186 ? -15.480 -12.238 8.902 1.00 92.25 186 SER A C 1
ATOM 1371 O O . SER A 1 186 ? -15.596 -12.505 7.704 1.00 92.25 186 SER A O 1
ATOM 1373 N N . GLU A 1 187 ? -15.808 -11.052 9.415 1.00 92.31 187 GLU A N 1
ATOM 1374 C CA . GLU A 1 187 ? -16.398 -9.943 8.656 1.00 92.31 187 GLU A CA 1
ATOM 1375 C C . GLU A 1 187 ? -15.378 -9.207 7.771 1.00 92.31 187 GLU A C 1
ATOM 1377 O O . GLU A 1 187 ? -15.735 -8.559 6.784 1.00 92.31 187 GLU A O 1
ATOM 1382 N N . ALA A 1 188 ? -14.078 -9.322 8.066 1.00 92.50 188 ALA A N 1
ATOM 1383 C CA . ALA A 1 188 ? -13.008 -8.702 7.286 1.00 92.50 188 ALA A CA 1
ATOM 1384 C C . ALA A 1 188 ? -12.766 -9.463 5.966 1.00 92.50 188 ALA A C 1
ATOM 1386 O O . ALA A 1 188 ? -11.749 -10.134 5.773 1.00 92.50 188 ALA A O 1
ATOM 1387 N N . ILE A 1 189 ? -13.707 -9.367 5.026 1.00 90.75 189 ILE A N 1
ATOM 1388 C CA . ILE A 1 189 ? -13.662 -10.091 3.749 1.00 90.75 189 ILE A CA 1
ATOM 1389 C C . ILE A 1 189 ? -12.785 -9.350 2.731 1.00 90.75 189 ILE A C 1
ATOM 1391 O O . ILE A 1 189 ? -11.979 -9.983 2.034 1.00 90.75 189 ILE A O 1
ATOM 1395 N N . GLU A 1 190 ? -12.909 -8.023 2.656 1.00 91.50 190 GLU A N 1
ATOM 1396 C CA . GLU A 1 190 ? -12.223 -7.171 1.682 1.00 91.50 190 GLU A CA 1
ATOM 1397 C C . GLU A 1 190 ? -10.803 -6.794 2.138 1.00 91.50 190 GLU A C 1
ATOM 1399 O O . GLU A 1 190 ? -10.563 -6.366 3.268 1.00 91.50 190 GLU A O 1
ATOM 1404 N N . LYS A 1 191 ? -9.818 -6.937 1.240 1.00 92.12 191 LYS A N 1
ATOM 1405 C CA . LYS A 1 191 ? -8.417 -6.595 1.541 1.00 92.12 191 LYS A CA 1
ATOM 1406 C C . LYS A 1 191 ? -8.285 -5.100 1.815 1.00 92.12 191 LYS A C 1
ATOM 1408 O O . LYS A 1 191 ? -8.682 -4.286 0.986 1.00 92.12 191 LYS A O 1
ATOM 1413 N N . GLY A 1 192 ? -7.653 -4.740 2.928 1.00 91.50 192 GLY A N 1
ATOM 1414 C CA . GLY A 1 192 ? -7.370 -3.351 3.288 1.00 91.50 192 GLY A CA 1
ATOM 1415 C C . GLY A 1 192 ? -8.546 -2.541 3.810 1.00 91.50 192 GLY A C 1
ATOM 1416 O O . GLY A 1 192 ? -8.326 -1.389 4.182 1.00 91.50 192 GLY A O 1
ATOM 1417 N N . GLN A 1 193 ? -9.749 -3.116 3.831 1.00 94.50 193 GLN A N 1
ATOM 1418 C CA . GLN A 1 193 ? -10.913 -2.498 4.443 1.00 94.50 193 GLN A CA 1
ATOM 1419 C C . GLN A 1 193 ? -10.993 -2.944 5.902 1.00 94.50 193 GLN A C 1
ATOM 1421 O O . GLN A 1 193 ? -10.916 -4.134 6.211 1.00 94.50 193 GLN A O 1
ATOM 1426 N N . ALA A 1 194 ? -11.089 -1.970 6.796 1.00 95.31 194 ALA A N 1
ATOM 1427 C CA . ALA A 1 194 ? -11.284 -2.196 8.211 1.00 95.31 194 ALA A CA 1
ATOM 1428 C C . ALA A 1 194 ? -12.774 -2.388 8.510 1.00 95.31 194 ALA A C 1
ATOM 1430 O O . ALA A 1 194 ? -13.607 -1.624 8.024 1.00 95.31 194 ALA A O 1
ATOM 1431 N N . VAL A 1 195 ? -13.095 -3.387 9.320 1.00 95.75 195 VAL A N 1
ATOM 1432 C CA . VAL A 1 195 ? -14.440 -3.653 9.843 1.00 95.75 195 VAL A CA 1
ATOM 1433 C C . VAL A 1 195 ? -14.411 -3.553 11.359 1.00 95.75 195 VAL A C 1
ATOM 1435 O O . VAL A 1 195 ? -13.358 -3.762 11.969 1.00 95.75 195 VAL A O 1
ATOM 1438 N N . TRP A 1 196 ? -15.555 -3.239 11.963 1.00 95.88 196 TRP A N 1
ATOM 1439 C CA . TRP A 1 196 ? -15.679 -3.176 13.413 1.00 95.88 196 TRP A CA 1
ATOM 1440 C C . TRP A 1 196 ? -16.897 -3.943 13.892 1.00 95.88 196 TRP A C 1
ATOM 1442 O O . TRP A 1 196 ? -17.967 -3.879 13.289 1.00 95.88 196 TRP A O 1
ATOM 1452 N N . VAL A 1 197 ? -16.710 -4.614 15.018 1.00 95.81 197 VAL A N 1
ATOM 1453 C CA . VAL A 1 197 ? -17.744 -5.311 15.767 1.00 95.81 197 VAL A CA 1
ATOM 1454 C C . VAL A 1 197 ? -17.731 -4.745 17.179 1.00 95.81 197 VAL A C 1
ATOM 1456 O O . VAL A 1 197 ? -16.660 -4.532 17.758 1.00 95.81 197 VAL A O 1
ATOM 1459 N N . ILE A 1 198 ? -18.909 -4.460 17.718 1.00 94.69 198 ILE A N 1
ATOM 1460 C CA . ILE A 1 198 ? -19.077 -3.882 19.044 1.00 94.69 198 ILE A CA 1
ATOM 1461 C C . ILE A 1 198 ? -19.983 -4.759 19.903 1.00 94.69 198 ILE A C 1
ATOM 1463 O O . ILE A 1 198 ? -21.063 -5.170 19.488 1.00 94.69 198 ILE A O 1
ATOM 1467 N N . GLU A 1 199 ? -19.552 -5.002 21.128 1.00 93.75 199 GLU A N 1
ATOM 1468 C CA . GLU A 1 199 ? -20.378 -5.510 22.209 1.00 93.75 199 GLU A CA 1
ATOM 1469 C C . GLU A 1 199 ? -20.660 -4.358 23.168 1.00 93.75 199 GLU A C 1
ATOM 1471 O O . GLU A 1 199 ? -19.744 -3.723 23.699 1.00 93.75 199 GLU A O 1
ATOM 1476 N N . LEU A 1 200 ? -21.943 -4.056 23.353 1.00 91.44 200 LEU A N 1
ATOM 1477 C CA . LEU A 1 200 ? -22.376 -2.991 24.252 1.00 91.44 200 LEU A CA 1
ATOM 1478 C C . LEU A 1 200 ? -22.160 -3.426 25.715 1.00 91.44 200 LEU A C 1
ATOM 1480 O O . LEU A 1 200 ? -22.350 -4.601 26.031 1.00 91.44 200 LEU A O 1
ATOM 1484 N N . PRO A 1 201 ? -21.810 -2.501 26.626 1.00 89.75 201 PRO A N 1
ATOM 1485 C CA . PRO A 1 201 ? -21.669 -2.826 28.041 1.00 89.75 201 PRO A CA 1
ATOM 1486 C C . PRO A 1 201 ? -23.006 -3.302 28.627 1.00 89.75 201 PRO A C 1
ATOM 1488 O O . PRO A 1 201 ? -24.024 -2.613 28.523 1.00 89.75 201 PRO A O 1
ATOM 1491 N N . GLU A 1 202 ? -22.996 -4.466 29.281 1.00 87.69 202 GLU A N 1
ATOM 1492 C CA . GLU A 1 202 ? -24.175 -5.060 29.916 1.00 87.69 202 GLU A CA 1
ATOM 1493 C C . GLU A 1 202 ? -23.911 -5.351 31.403 1.00 87.69 202 GLU A C 1
ATOM 1495 O O . GLU A 1 202 ? -23.052 -6.152 31.789 1.00 87.69 202 GLU A O 1
ATOM 1500 N N . GLY A 1 203 ? -24.666 -4.677 32.276 1.00 84.94 203 GLY A N 1
ATOM 1501 C CA . GLY A 1 203 ? -24.558 -4.832 33.726 1.00 84.94 203 GLY A CA 1
ATOM 1502 C C . GLY A 1 203 ? -23.201 -4.381 34.275 1.00 84.94 203 GLY A C 1
ATOM 1503 O O . GLY A 1 203 ? -22.924 -3.189 34.336 1.00 84.94 203 GLY A O 1
ATOM 1504 N N . ASN A 1 204 ? -22.387 -5.338 34.730 1.00 86.12 204 ASN A N 1
ATOM 1505 C CA . ASN A 1 204 ? -21.059 -5.095 35.314 1.00 86.12 204 ASN A CA 1
ATOM 1506 C C . ASN A 1 204 ? -19.913 -5.561 34.394 1.00 86.12 204 ASN A C 1
ATOM 1508 O O . ASN A 1 204 ? -18.779 -5.708 34.852 1.00 86.12 204 ASN A O 1
ATOM 1512 N N . ARG A 1 205 ? -20.211 -5.875 33.126 1.00 87.06 205 ARG A N 1
ATOM 1513 C CA . ARG A 1 205 ? -19.211 -6.231 32.116 1.00 87.06 205 ARG A CA 1
ATOM 1514 C C . ARG A 1 205 ? -18.916 -4.999 31.251 1.00 87.06 205 ARG A C 1
ATOM 1516 O O . ARG A 1 205 ? -19.875 -4.383 30.782 1.00 87.06 205 ARG A O 1
ATOM 1523 N N . PRO A 1 206 ? -17.635 -4.640 31.041 1.00 89.56 206 PRO A N 1
ATOM 1524 C CA . PRO A 1 206 ? -17.291 -3.608 30.072 1.00 89.56 206 PRO A CA 1
ATOM 1525 C C . PRO A 1 206 ? -17.699 -4.077 28.674 1.00 89.56 206 PRO A C 1
ATOM 1527 O O . PRO A 1 206 ? -17.684 -5.278 28.388 1.00 89.56 206 PRO A O 1
ATOM 1530 N N . GLY A 1 207 ? -18.062 -3.132 27.816 1.00 92.19 207 GLY A N 1
ATOM 1531 C CA . GLY A 1 207 ? -18.251 -3.402 26.402 1.00 92.19 207 GLY A CA 1
ATOM 1532 C C . GLY A 1 207 ? -16.908 -3.647 25.717 1.00 92.19 207 GLY A C 1
ATOM 1533 O O . GLY A 1 207 ? -15.832 -3.351 26.250 1.00 92.19 207 GLY A O 1
ATOM 1534 N N . LEU A 1 208 ? -16.960 -4.179 24.505 1.00 94.88 208 LEU A N 1
ATOM 1535 C CA . LEU A 1 208 ? -15.778 -4.483 23.708 1.00 94.88 208 LEU A CA 1
ATOM 1536 C C . LEU A 1 208 ? -15.954 -3.902 22.309 1.00 94.88 208 LEU A C 1
ATOM 1538 O O . LEU A 1 208 ? -16.982 -4.086 21.673 1.00 94.88 208 LEU A O 1
ATOM 1542 N N . LEU A 1 209 ? -14.932 -3.220 21.805 1.00 95.19 209 LEU A N 1
ATOM 1543 C CA . LEU A 1 209 ? -14.846 -2.792 20.415 1.00 95.19 209 LEU A CA 1
ATOM 1544 C C . LEU A 1 209 ? -13.691 -3.533 19.752 1.00 95.19 209 LEU A C 1
ATOM 1546 O O . LEU A 1 209 ? -12.529 -3.334 20.117 1.00 95.19 209 LEU A O 1
ATOM 1550 N N . SER A 1 210 ? -13.993 -4.360 18.757 1.00 96.44 210 SER A N 1
ATOM 1551 C CA . SER A 1 210 ? -12.987 -5.052 17.961 1.00 96.44 210 SER A CA 1
ATOM 1552 C C . SER A 1 210 ? -12.945 -4.508 16.543 1.00 96.44 210 SER A C 1
ATOM 1554 O O . SER A 1 210 ? -13.970 -4.401 15.879 1.00 96.44 210 SER A O 1
ATOM 1556 N N . GLY A 1 211 ? -11.751 -4.135 16.087 1.00 96.12 211 GLY A N 1
ATOM 1557 C CA . GLY A 1 211 ? -11.483 -3.762 14.703 1.00 96.12 211 GLY A CA 1
ATOM 1558 C C . GLY A 1 211 ? -10.630 -4.821 14.018 1.00 96.12 211 GLY A C 1
ATOM 1559 O O . GLY A 1 211 ? -9.634 -5.274 14.590 1.00 96.12 211 GLY A O 1
ATOM 1560 N N . ALA A 1 212 ? -10.974 -5.181 12.786 1.00 96.00 212 ALA A N 1
ATOM 1561 C CA . ALA A 1 212 ? -10.233 -6.154 11.996 1.00 96.00 212 ALA A CA 1
ATOM 1562 C C . ALA A 1 212 ? -9.952 -5.648 10.581 1.00 96.00 212 ALA A C 1
ATOM 1564 O O . ALA A 1 212 ? -10.726 -4.885 10.012 1.00 96.00 212 ALA A O 1
ATOM 1565 N N . VAL A 1 213 ? -8.828 -6.072 10.001 1.00 95.31 213 VAL A N 1
ATOM 1566 C CA . VAL A 1 213 ? -8.468 -5.762 8.612 1.00 95.31 213 VAL A CA 1
ATOM 1567 C C . VAL A 1 213 ? -7.790 -6.950 7.943 1.00 95.31 213 VAL A C 1
ATOM 1569 O O . VAL A 1 213 ? -6.845 -7.543 8.478 1.00 95.31 213 VAL A O 1
ATOM 1572 N N . ARG A 1 214 ? -8.248 -7.296 6.738 1.00 93.38 214 ARG A N 1
ATOM 1573 C CA . ARG A 1 214 ? -7.647 -8.365 5.938 1.00 93.38 214 ARG A CA 1
ATOM 1574 C C . ARG A 1 214 ? -6.439 -7.848 5.171 1.00 93.38 214 ARG A C 1
ATOM 1576 O O . ARG A 1 214 ? -6.521 -6.854 4.452 1.00 93.38 214 ARG A O 1
ATOM 1583 N N . LEU A 1 215 ? -5.320 -8.548 5.304 1.00 92.00 215 LEU A N 1
ATOM 1584 C CA . LEU A 1 215 ? -4.054 -8.213 4.650 1.00 92.00 215 LEU A CA 1
ATOM 1585 C C . LEU A 1 215 ? -3.820 -9.121 3.440 1.00 92.00 215 LEU A C 1
ATOM 1587 O O . LEU A 1 215 ? -4.438 -10.180 3.323 1.00 92.00 215 LEU A O 1
ATOM 1591 N N . GLU A 1 216 ? -2.930 -8.726 2.530 1.00 86.06 216 GLU A N 1
ATOM 1592 C CA . GLU A 1 216 ? -2.545 -9.605 1.416 1.00 86.06 216 GLU A CA 1
ATOM 1593 C C . GLU A 1 216 ? -1.559 -10.693 1.848 1.00 86.06 216 GLU A C 1
ATOM 1595 O O . GLU A 1 216 ? -1.530 -11.768 1.254 1.00 86.06 216 GLU A O 1
ATOM 1600 N N . ASN A 1 217 ? -0.743 -10.424 2.866 1.00 76.19 217 ASN A N 1
ATOM 1601 C CA . ASN A 1 217 ? 0.349 -11.312 3.230 1.00 76.19 217 ASN A CA 1
ATOM 1602 C C . ASN A 1 217 ? -0.147 -12.685 3.731 1.00 76.19 217 ASN A C 1
ATOM 1604 O O . ASN A 1 217 ? -0.532 -12.831 4.889 1.00 76.19 217 ASN A O 1
ATOM 1608 N N . GLU A 1 218 ? -0.034 -13.702 2.872 1.00 56.84 218 GLU A N 1
ATOM 1609 C CA . GLU A 1 218 ? -0.418 -15.104 3.117 1.00 56.84 218 GLU A CA 1
ATOM 1610 C C . GLU A 1 218 ? 0.236 -15.724 4.362 1.00 56.84 218 GLU A C 1
ATOM 1612 O O . GLU A 1 218 ? -0.275 -16.693 4.917 1.00 56.84 218 GLU A O 1
ATOM 1617 N N . ALA A 1 219 ? 1.344 -15.151 4.849 1.00 58.66 219 ALA A N 1
ATOM 1618 C CA . ALA A 1 219 ? 1.985 -15.583 6.091 1.00 58.66 219 ALA A CA 1
ATOM 1619 C C . ALA A 1 219 ? 1.083 -15.413 7.330 1.00 58.66 219 ALA A C 1
ATOM 1621 O O . ALA A 1 219 ? 1.329 -16.043 8.359 1.00 58.66 219 ALA A O 1
ATOM 1622 N N . ARG A 1 220 ? 0.049 -14.568 7.249 1.00 60.62 220 ARG A N 1
ATOM 1623 C CA . ARG A 1 220 ? -1.040 -14.493 8.223 1.00 60.62 220 ARG A CA 1
ATOM 1624 C C . ARG A 1 220 ? -2.320 -14.897 7.506 1.00 60.62 220 ARG A C 1
ATOM 1626 O O . ARG A 1 220 ? -2.969 -14.069 6.881 1.00 60.62 220 ARG A O 1
ATOM 1633 N N . ALA A 1 221 ? -2.675 -16.176 7.608 1.00 67.19 221 ALA A N 1
ATOM 1634 C CA . ALA A 1 221 ? -3.954 -16.681 7.105 1.00 67.19 221 ALA A CA 1
ATOM 1635 C C . ALA A 1 221 ? -5.156 -15.925 7.708 1.00 67.19 221 ALA A C 1
ATOM 1637 O O . ALA A 1 221 ? -6.217 -15.865 7.091 1.00 67.19 221 ALA A O 1
ATOM 1638 N N . ASN A 1 222 ? -4.955 -15.304 8.877 1.00 82.81 222 ASN A N 1
ATOM 1639 C CA . ASN A 1 222 ? -5.980 -14.590 9.616 1.00 82.81 222 ASN A CA 1
ATOM 1640 C C . ASN A 1 222 ? -5.818 -13.062 9.484 1.00 82.81 222 ASN A C 1
ATOM 1642 O O . ASN A 1 222 ? -4.685 -12.559 9.508 1.00 82.81 222 ASN A O 1
ATOM 1646 N N . PRO A 1 223 ? -6.933 -12.317 9.389 1.00 90.50 223 PRO A N 1
ATOM 1647 C CA . PRO A 1 223 ? -6.964 -10.862 9.498 1.00 90.50 223 PRO A CA 1
ATOM 1648 C C . PRO A 1 223 ? -6.231 -10.342 10.736 1.00 90.50 223 PRO A C 1
ATOM 1650 O O . PRO A 1 223 ? -6.103 -11.023 11.754 1.00 90.50 223 PRO A O 1
ATOM 1653 N N . PHE A 1 224 ? -5.735 -9.110 10.652 1.00 93.56 224 PHE A N 1
ATOM 1654 C CA . PHE A 1 224 ? -5.181 -8.435 11.816 1.00 93.56 224 PHE A CA 1
ATOM 1655 C C . PHE A 1 224 ? -6.320 -7.847 12.644 1.00 93.56 224 PHE A C 1
ATOM 1657 O O . PHE A 1 224 ? -7.097 -7.054 12.118 1.00 93.56 224 PHE A O 1
ATOM 1664 N N . VAL A 1 225 ? -6.379 -8.211 13.923 1.00 94.75 225 VAL A N 1
ATOM 1665 C CA . VAL A 1 225 ? -7.452 -7.833 14.847 1.00 94.75 225 VAL A CA 1
ATOM 1666 C C . VAL A 1 225 ? -6.883 -7.021 16.004 1.00 94.75 225 VAL A C 1
ATOM 1668 O O . VAL A 1 225 ? -5.783 -7.294 16.495 1.00 94.75 225 VAL A O 1
ATOM 1671 N N . LYS A 1 226 ? -7.640 -6.023 16.455 1.00 95.06 226 LYS A N 1
ATOM 1672 C CA . LYS A 1 226 ? -7.386 -5.288 17.689 1.00 95.06 226 LYS A CA 1
ATOM 1673 C C . LYS A 1 226 ? -8.697 -5.075 18.438 1.00 95.06 226 LYS A C 1
ATOM 1675 O O . LYS A 1 226 ? -9.549 -4.328 17.968 1.00 95.06 226 LYS A O 1
ATOM 1680 N N . THR A 1 227 ? -8.788 -5.652 19.631 1.00 94.81 227 THR A N 1
ATOM 1681 C CA . THR A 1 227 ? -9.913 -5.450 20.552 1.00 94.81 227 THR A CA 1
ATOM 1682 C C . THR A 1 227 ? -9.527 -4.472 21.660 1.00 94.81 227 THR A C 1
ATOM 1684 O O . THR A 1 227 ? -8.407 -4.517 22.177 1.00 94.81 227 THR A O 1
ATOM 1687 N N . VAL A 1 228 ? -10.439 -3.566 22.003 1.00 95.25 228 VAL A N 1
ATOM 1688 C CA . VAL A 1 228 ? -10.297 -2.561 23.061 1.00 95.25 228 VAL A CA 1
ATOM 1689 C C . VAL A 1 228 ? -11.558 -2.587 23.922 1.00 95.25 228 VAL A C 1
ATOM 1691 O O . VAL A 1 228 ? -12.659 -2.661 23.387 1.00 95.25 228 VAL A O 1
ATOM 1694 N N . ALA A 1 229 ? -11.398 -2.539 25.243 1.00 93.00 229 ALA A N 1
ATOM 1695 C CA . ALA A 1 229 ? -12.529 -2.415 26.155 1.00 93.00 229 ALA A CA 1
ATOM 1696 C C . ALA A 1 229 ? -13.089 -0.987 26.130 1.00 93.00 229 ALA A C 1
ATOM 1698 O O . ALA A 1 229 ? -12.326 -0.021 26.057 1.00 93.00 229 ALA A O 1
ATOM 1699 N N . ILE A 1 230 ? -14.410 -0.879 26.190 1.00 91.25 230 ILE A N 1
ATOM 1700 C CA . ILE A 1 230 ? -15.161 0.370 26.281 1.00 91.25 230 ILE A CA 1
ATOM 1701 C C . ILE A 1 230 ? -16.050 0.295 27.520 1.00 91.25 230 ILE A C 1
ATOM 1703 O O . ILE A 1 230 ? -16.708 -0.715 27.758 1.00 91.25 230 ILE A O 1
ATOM 1707 N N . ASP A 1 231 ? -16.048 1.349 28.326 1.00 83.75 231 ASP A N 1
ATOM 1708 C CA . ASP A 1 231 ? -16.880 1.417 29.529 1.00 83.75 231 ASP A CA 1
ATOM 1709 C C . ASP A 1 231 ? -18.216 2.099 29.248 1.00 83.75 231 ASP A C 1
ATOM 1711 O O . ASP A 1 231 ? -18.313 2.881 28.264 1.00 83.75 231 ASP A O 1
#

Foldseek 3Di:
DDDDPDPPPDADAQPLLVVLLVLLVVLQVLQVVVVNVVVSLVSLVSSQVSLVVSQVVCVVCVPRHDHRDCNSVVSSVCSNVSNVVCVVVVVVCCVVVVVVVVVVLQVVLQVVLVVVQVVLLVVLLVQLVVCVVVVPDLVCSQVVSLVVQVPDPAAQSVDRVHHLEDSHEAEDEDDDQVRLQVVQQVVQPDASRKYWYKYPDDDPRFIKIKIWHHGPPVVPVTTDMDMDTHD

Sequence (231 aa):
MPDAPSAPTFLSPAPGARGAKLCGIWSLIASATCVGLPIGIVLAICALVMSAKARRLAREEPDTYERPTATGLVTGIIGLAMPVLMLPFIGIVSAIAIPALLSQRARARDKAAIENMVGRTGDLVGQWDKQRELNTPPDQIPAALEAYLKQAPEKNPWNALESANSAHIEIVSNLDQDEIGEMAASEAIEKGQAVWVIELPEGNRPGLLSGAVRLENEARANPFVKTVAID

Secondary structure (DSSP, 8-state):
-PPPPPPP--PEEPTTHHHHHHHHHHHHHHHHTSTTHHHHHHHHHHHHHHHHHHHHHHHH-TTTEEPPPTHHHHHHHHHHHHHHHHHHHHHHHHHHHHHHHHHHHHHHHHHHHHHHHHHHHHHHHHHHHHHHHTT--TTTHHHHHHHHHHT--PBPSS-TTSBSEEEEEEEE-S--HHHHHHHHHHH--SBT-EEEEEE--BTTBPEEEEEEEB-S-TT-SS-EEEEEEE-

pLDDT: mean 84.4, std 10.6, range [50.5, 96.44]

Mean predicted aligned error: 11.74 Å

Nearest PDB structures (foldseek):
  2rld-assembly1_E  TM=4.409E-01  e=9.486E+00  Bacteroides thetaiotaomicron VPI-5482
  8byi-assembly1_A  TM=3.828E-01  e=8.945E+00  Alvinella pompejana

Radius of gyration: 36.78 Å; Cα contacts (8 Å, |Δi|>4): 353; chains: 1; bounding box: 89×54×99 Å